Protein AF-A0A967ST29-F1 (afdb_monomer_lite)

Sequence (305 aa):
ELYWEVTGTDWEVPILSASARVILPPGASPLQWAGYYGSQGSNARASVAALGPGEAGGAEGVRVSAGSRLDPGDGLTVAIAWPAGHVAQPAGGVRSRPVTFGPGGSAPEAGRIGSVTPVALLPLLLPFLAFYVAYRAWDRRGRDPQKRAVTVHWEPPADLSPAEAGTLVDHDPGMHDIISTLVDLAVRGYIVIAEREKRGFLKLGKDYAFHLVKPRGEWAELRRHEALFLDGLFQGAVGSEVLANLAEEGSLLDDILESVGGESAAATAPPGALDSVLLSDLQNRFYKKLPPIKDAILDALVRKG

Structure (mmCIF, N/CA/C/O backbone):
data_AF-A0A967ST29-F1
#
_entry.id   AF-A0A967ST29-F1
#
loop_
_atom_site.group_PDB
_atom_site.id
_atom_site.type_symbol
_atom_site.label_atom_id
_atom_site.label_alt_id
_atom_site.label_comp_id
_atom_site.label_asym_id
_atom_site.label_entity_id
_atom_site.label_seq_id
_atom_site.pdbx_PDB_ins_code
_atom_site.Cartn_x
_atom_site.Cartn_y
_atom_site.Cartn_z
_atom_site.occupancy
_atom_site.B_iso_or_equiv
_atom_site.auth_seq_id
_atom_site.auth_comp_id
_atom_site.auth_asym_id
_atom_site.auth_atom_id
_atom_site.pdbx_PDB_model_num
ATOM 1 N N . GLU A 1 1 ? 40.812 9.973 -50.706 1.00 81.06 1 GLU A N 1
ATOM 2 C CA . GLU A 1 1 ? 41.519 9.750 -49.431 1.00 81.06 1 GLU A CA 1
ATOM 3 C C . GLU A 1 1 ? 40.956 8.505 -48.769 1.00 81.06 1 GLU A C 1
ATOM 5 O O . GLU A 1 1 ? 39.778 8.218 -48.952 1.00 81.06 1 GLU A O 1
ATOM 10 N N . LEU A 1 2 ? 41.794 7.752 -48.067 1.00 85.50 2 LEU A N 1
ATOM 11 C CA . LEU A 1 2 ? 41.385 6.690 -47.158 1.00 85.50 2 LEU A CA 1
ATOM 12 C C . LEU A 1 2 ? 41.504 7.223 -45.744 1.00 85.50 2 LEU A C 1
ATOM 14 O O . LEU A 1 2 ? 42.596 7.606 -45.333 1.00 85.50 2 LEU A O 1
ATOM 18 N N . TYR A 1 3 ? 40.393 7.200 -45.023 1.00 88.75 3 TYR A N 1
ATOM 19 C CA . TYR A 1 3 ? 40.350 7.427 -43.590 1.00 88.75 3 TYR A CA 1
ATOM 20 C C . TYR A 1 3 ? 39.893 6.130 -42.936 1.00 88.75 3 TYR A C 1
ATOM 22 O O . TYR A 1 3 ? 38.830 5.612 -43.283 1.00 88.75 3 TYR A O 1
ATOM 30 N N . TRP A 1 4 ? 40.711 5.574 -42.050 1.00 89.50 4 TRP A N 1
ATOM 31 C CA . TRP A 1 4 ? 40.428 4.286 -41.435 1.00 89.50 4 TRP A CA 1
ATOM 32 C C . TRP A 1 4 ? 40.838 4.257 -39.965 1.00 89.50 4 TRP A C 1
ATOM 34 O O . TRP A 1 4 ? 41.984 4.552 -39.616 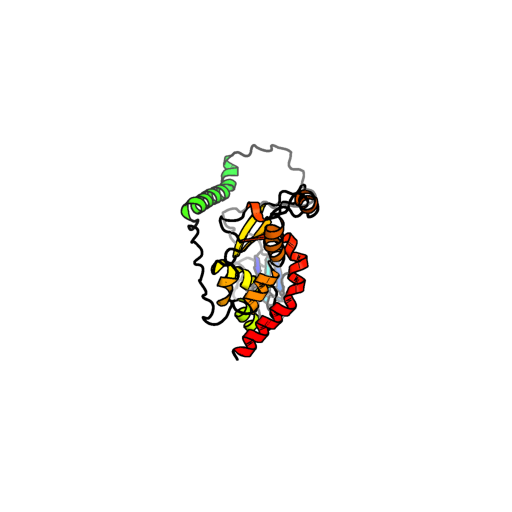1.00 89.50 4 TRP A O 1
ATOM 44 N N . GLU A 1 5 ? 39.894 3.859 -39.115 1.00 90.38 5 GLU A N 1
ATOM 45 C CA . GLU A 1 5 ? 40.145 3.482 -37.725 1.00 90.38 5 GLU A CA 1
ATOM 46 C C . GLU A 1 5 ? 40.681 2.047 -37.685 1.00 90.38 5 GLU A C 1
ATOM 48 O O . GLU A 1 5 ? 39.953 1.085 -37.921 1.00 90.38 5 GLU A O 1
A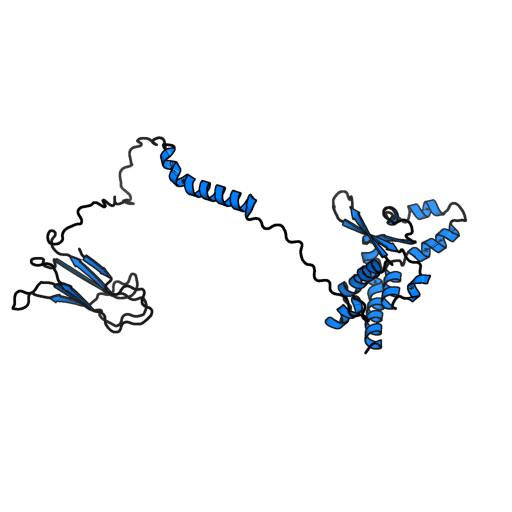TOM 53 N N . VAL A 1 6 ? 41.980 1.905 -37.426 1.00 88.94 6 VAL A N 1
ATOM 54 C CA . VAL A 1 6 ? 42.707 0.630 -37.503 1.00 88.94 6 VAL A CA 1
ATOM 55 C C . VAL A 1 6 ? 42.261 -0.326 -36.405 1.00 88.94 6 VAL A C 1
ATOM 57 O O . VAL A 1 6 ? 42.047 -1.507 -36.664 1.00 88.94 6 VAL A O 1
ATOM 60 N N . THR A 1 7 ? 42.180 0.172 -35.171 1.00 87.75 7 THR A N 1
ATOM 61 C CA . THR A 1 7 ? 41.837 -0.641 -33.997 1.00 87.75 7 THR A CA 1
ATOM 62 C C . THR A 1 7 ? 40.398 -0.426 -33.542 1.00 87.75 7 THR A C 1
ATOM 64 O O . THR A 1 7 ? 39.812 -1.353 -32.997 1.00 87.75 7 THR A O 1
ATOM 67 N N . GLY A 1 8 ? 39.815 0.757 -33.768 1.00 83.56 8 GLY A N 1
ATOM 68 C CA . GLY A 1 8 ? 38.572 1.184 -33.109 1.00 83.56 8 GLY A CA 1
ATOM 69 C C . GLY A 1 8 ? 38.783 1.517 -31.624 1.00 83.56 8 GLY A C 1
ATOM 70 O O . GLY A 1 8 ? 39.893 1.362 -31.109 1.00 83.56 8 GLY A O 1
ATOM 71 N N . THR A 1 9 ? 37.726 1.981 -30.952 1.00 85.88 9 THR A N 1
ATOM 72 C CA . THR A 1 9 ? 37.758 2.461 -29.552 1.00 85.88 9 THR A CA 1
ATOM 73 C C . THR A 1 9 ? 36.982 1.582 -28.565 1.00 85.88 9 THR A C 1
ATOM 75 O O . THR A 1 9 ? 36.991 1.861 -27.376 1.00 85.88 9 THR A O 1
ATOM 78 N N . ASP A 1 10 ? 36.326 0.507 -29.005 1.00 86.50 10 ASP A N 1
ATOM 79 C CA . ASP A 1 10 ? 35.403 -0.275 -28.154 1.00 86.50 10 ASP A CA 1
ATOM 80 C C . ASP A 1 10 ? 36.089 -1.385 -27.325 1.00 86.50 10 ASP A C 1
ATOM 82 O O . ASP A 1 10 ? 35.442 -2.320 -26.855 1.00 86.50 10 ASP A O 1
ATOM 86 N N . TRP A 1 11 ? 37.412 -1.322 -27.154 1.00 85.19 11 TRP A N 1
ATOM 87 C CA . TRP A 1 11 ? 38.181 -2.336 -26.425 1.00 85.19 11 TRP A CA 1
ATOM 88 C C . TRP A 1 11 ? 38.363 -1.948 -24.954 1.00 85.19 11 TRP A C 1
ATOM 90 O O . TRP A 1 11 ? 38.868 -0.872 -24.637 1.00 85.19 11 TRP A O 1
ATOM 100 N N . GLU A 1 12 ? 38.019 -2.866 -24.048 1.00 88.81 12 GLU A N 1
ATOM 101 C CA . GLU A 1 12 ? 38.092 -2.661 -22.590 1.00 88.81 12 GLU A CA 1
ATOM 102 C C . GLU A 1 12 ? 39.462 -3.019 -21.977 1.00 88.81 12 GLU A C 1
ATOM 104 O O . GLU A 1 12 ? 39.683 -2.846 -20.778 1.00 88.81 12 GLU A O 1
ATOM 109 N N . VAL A 1 13 ? 40.399 -3.521 -22.787 1.00 90.94 13 VAL A N 1
ATOM 110 C CA . VAL A 1 13 ? 41.740 -3.945 -22.353 1.00 90.94 13 VAL A CA 1
ATOM 111 C C . VAL A 1 13 ? 42.833 -3.128 -23.048 1.00 90.94 13 VAL A C 1
ATOM 113 O O . VAL A 1 13 ? 42.678 -2.788 -24.221 1.00 90.94 13 VAL A O 1
ATOM 116 N N . PRO A 1 14 ? 43.956 -2.826 -22.365 1.00 89.12 14 PRO A N 1
ATOM 117 C CA . PRO A 1 14 ? 45.030 -2.039 -22.958 1.00 89.12 14 PRO A CA 1
ATOM 118 C C . PRO A 1 14 ? 45.737 -2.802 -24.085 1.00 89.12 14 PRO A C 1
ATOM 120 O O . PRO A 1 14 ? 46.097 -3.974 -23.936 1.00 89.12 14 PRO A O 1
ATOM 123 N N . ILE A 1 15 ? 46.011 -2.112 -25.193 1.00 89.50 15 ILE A N 1
ATOM 124 C CA . ILE A 1 15 ? 46.765 -2.649 -26.329 1.00 89.50 15 ILE A CA 1
ATOM 125 C C . ILE A 1 15 ? 48.221 -2.196 -26.200 1.00 89.50 15 ILE A C 1
ATOM 127 O O . ILE A 1 15 ? 48.546 -1.014 -26.318 1.00 89.50 15 ILE A O 1
ATOM 131 N N . LEU A 1 16 ? 49.123 -3.154 -25.971 1.00 90.50 16 LEU A N 1
ATOM 132 C CA . LEU A 1 16 ? 50.547 -2.873 -25.747 1.00 90.50 16 LEU A CA 1
ATOM 133 C C . LEU A 1 16 ? 51.242 -2.282 -26.979 1.00 90.50 16 LEU A C 1
ATOM 135 O O . LEU A 1 16 ? 52.118 -1.431 -26.841 1.00 90.50 16 LEU A O 1
ATOM 139 N N . SER A 1 17 ? 50.872 -2.734 -28.177 1.00 89.25 17 SER A N 1
ATOM 140 C CA . SER A 1 17 ? 51.363 -2.179 -29.435 1.00 89.25 17 SER A CA 1
ATOM 141 C C . SER A 1 17 ? 50.345 -2.374 -30.556 1.00 89.25 17 SER A C 1
ATOM 143 O O . SER A 1 17 ? 49.725 -3.428 -30.682 1.00 89.25 17 SER A O 1
ATOM 145 N N . ALA A 1 18 ? 50.181 -1.341 -31.381 1.00 90.88 18 ALA A N 1
ATOM 146 C CA . ALA A 1 18 ? 49.306 -1.356 -32.545 1.00 90.88 18 ALA A CA 1
ATOM 147 C C . ALA A 1 18 ? 50.043 -0.765 -33.748 1.00 90.88 18 ALA A C 1
ATOM 149 O O . ALA A 1 18 ? 50.675 0.292 -33.652 1.00 90.88 18 ALA A O 1
ATOM 150 N N . SER A 1 19 ? 49.962 -1.449 -34.890 1.00 90.31 19 SER A N 1
ATOM 151 C CA . SER A 1 19 ? 50.504 -0.950 -36.152 1.00 90.31 19 SER A CA 1
ATOM 152 C C . SER A 1 19 ? 49.659 -1.398 -37.338 1.00 90.31 19 SER A C 1
ATOM 154 O O . SER A 1 19 ? 49.102 -2.494 -37.335 1.00 90.31 19 SER A O 1
ATOM 156 N N . ALA A 1 20 ? 49.598 -0.553 -38.362 1.00 89.50 20 ALA A N 1
ATOM 157 C CA . ALA A 1 20 ? 48.963 -0.830 -39.639 1.00 89.50 20 ALA A CA 1
ATOM 158 C C . ALA A 1 20 ? 49.956 -0.648 -40.780 1.00 89.50 20 ALA A C 1
ATOM 160 O O . ALA A 1 20 ? 50.813 0.241 -40.768 1.00 89.50 20 ALA A O 1
ATOM 161 N N . ARG A 1 21 ? 49.798 -1.476 -41.811 1.00 89.31 21 ARG A N 1
ATOM 162 C CA . ARG A 1 21 ? 50.470 -1.305 -43.094 1.00 89.31 21 ARG A CA 1
ATOM 163 C C . ARG A 1 21 ? 49.413 -1.108 -44.166 1.00 89.31 21 ARG A C 1
ATOM 165 O O . ARG A 1 21 ? 48.628 -2.015 -44.415 1.00 89.31 21 ARG A O 1
ATOM 172 N N . VAL A 1 22 ? 49.435 0.050 -44.810 1.00 86.69 22 VAL A N 1
ATOM 173 C CA . VAL A 1 22 ? 48.573 0.347 -45.953 1.00 86.69 22 VAL A CA 1
ATOM 174 C C . VAL A 1 22 ? 49.421 0.237 -47.209 1.00 86.69 22 VAL A C 1
ATOM 176 O O . VAL A 1 22 ? 50.412 0.952 -47.351 1.00 86.69 22 VAL A O 1
ATOM 179 N N . ILE A 1 23 ? 49.054 -0.694 -48.086 1.00 86.81 23 ILE A N 1
ATOM 180 C CA . ILE A 1 23 ? 49.704 -0.911 -49.380 1.00 86.81 23 ILE A CA 1
ATOM 181 C C . ILE A 1 23 ? 48.838 -0.228 -50.434 1.00 86.81 23 ILE A C 1
ATOM 183 O O . ILE A 1 23 ? 47.639 -0.501 -50.514 1.00 86.81 23 ILE A O 1
ATOM 187 N N . LEU A 1 24 ? 49.428 0.680 -51.205 1.00 83.88 24 LEU A N 1
ATOM 188 C CA . LEU A 1 24 ? 48.719 1.408 -52.247 1.00 83.88 24 LEU A CA 1
ATOM 189 C C . LEU A 1 24 ? 48.619 0.574 -53.534 1.00 83.88 24 LEU A C 1
ATOM 191 O O . LEU A 1 24 ? 49.452 -0.305 -53.778 1.00 83.88 24 LEU A O 1
ATOM 195 N N . PRO A 1 25 ? 47.604 0.841 -54.375 1.00 79.06 25 PRO A N 1
ATOM 196 C CA . PRO A 1 25 ? 47.505 0.225 -55.692 1.00 79.06 25 PRO A CA 1
ATOM 197 C C . PRO A 1 25 ? 48.743 0.520 -56.561 1.00 79.06 25 PRO A C 1
ATOM 199 O O . PRO A 1 25 ? 49.371 1.569 -56.396 1.00 79.06 25 PRO A O 1
ATOM 202 N N . PRO A 1 26 ? 49.081 -0.345 -57.535 1.00 77.62 26 PRO A N 1
ATOM 203 C CA . PRO A 1 26 ? 50.204 -0.111 -58.441 1.00 77.62 26 PRO A CA 1
ATOM 204 C C . PRO A 1 26 ? 50.111 1.255 -59.138 1.00 77.62 26 PRO A C 1
ATOM 206 O O . PRO A 1 26 ? 49.069 1.608 -59.690 1.00 77.62 26 PRO A O 1
ATOM 209 N N . GLY A 1 27 ? 51.200 2.028 -59.112 1.00 75.38 27 GLY A N 1
ATOM 210 C CA . GLY A 1 27 ? 51.270 3.358 -59.731 1.00 75.38 27 GLY A CA 1
ATOM 211 C C . GLY A 1 27 ? 50.608 4.493 -58.938 1.00 75.38 27 GLY A C 1
ATOM 212 O O . GLY A 1 27 ? 50.560 5.614 -59.446 1.00 75.38 27 GLY A O 1
ATOM 213 N N . ALA A 1 28 ? 50.091 4.234 -57.730 1.00 79.31 28 ALA A N 1
ATOM 214 C CA . ALA A 1 28 ? 49.646 5.268 -56.797 1.00 79.31 28 ALA A CA 1
ATOM 215 C C . ALA A 1 28 ? 50.764 5.593 -55.800 1.00 79.31 28 ALA A C 1
ATOM 217 O O . ALA A 1 28 ? 51.234 4.700 -55.099 1.00 79.31 28 ALA A O 1
ATOM 218 N N . SER A 1 29 ? 51.130 6.872 -55.702 1.00 79.88 29 SER A N 1
ATOM 219 C CA . SER A 1 29 ? 52.049 7.370 -54.680 1.00 79.88 29 SER A CA 1
ATOM 220 C C . SER A 1 29 ? 51.304 8.141 -53.585 1.00 79.88 29 SER A C 1
ATOM 222 O O . SER A 1 29 ? 50.295 8.804 -53.863 1.00 79.88 29 SER A O 1
ATOM 224 N N . PRO A 1 30 ? 51.744 8.053 -52.318 1.00 80.38 30 PRO A N 1
ATOM 225 C CA . PRO A 1 30 ? 51.103 8.777 -51.232 1.00 80.38 30 PRO A CA 1
ATOM 226 C C . PRO A 1 30 ? 51.417 10.278 -51.352 1.00 80.38 30 PRO A C 1
ATOM 228 O O . PRO A 1 30 ? 52.574 10.685 -51.330 1.00 80.38 30 PRO A O 1
ATOM 231 N N . LEU A 1 31 ? 50.380 11.112 -51.461 1.00 83.12 31 LEU A N 1
ATOM 232 C CA . LEU A 1 31 ? 50.498 12.576 -51.506 1.00 83.12 31 LEU A CA 1
ATOM 233 C C . LEU A 1 31 ? 50.593 13.173 -50.103 1.00 83.12 31 LEU A C 1
ATOM 235 O O . LEU A 1 31 ? 51.381 14.080 -49.851 1.00 83.12 31 LEU A O 1
ATOM 239 N N . GLN A 1 32 ? 49.748 12.681 -49.199 1.00 83.50 32 GLN A N 1
ATOM 240 C CA . GLN A 1 32 ? 49.672 13.124 -47.814 1.00 83.50 32 GLN A CA 1
ATOM 241 C C . GLN A 1 32 ? 49.316 11.937 -46.932 1.00 83.50 32 GLN A C 1
ATOM 243 O O . GLN A 1 32 ? 48.519 11.081 -47.319 1.00 83.50 32 GLN A O 1
ATOM 248 N N . TRP A 1 33 ? 49.892 11.898 -45.738 1.00 87.88 33 TRP A N 1
ATOM 249 C CA . TRP A 1 33 ? 49.557 10.905 -44.732 1.00 87.88 33 TRP A CA 1
ATOM 250 C C . TRP A 1 33 ? 49.583 11.520 -43.341 1.00 87.88 33 TRP A C 1
ATOM 252 O O . TRP A 1 33 ? 50.409 12.380 -43.031 1.00 87.88 33 TRP A O 1
ATOM 262 N N . ALA A 1 34 ? 48.690 11.041 -42.489 1.00 88.00 34 ALA A N 1
ATOM 263 C CA . ALA A 1 34 ? 48.658 11.354 -41.076 1.00 88.00 34 ALA A CA 1
ATOM 264 C C . ALA A 1 34 ? 48.241 10.110 -40.291 1.00 88.00 34 ALA A C 1
ATOM 266 O O . ALA A 1 34 ? 47.450 9.289 -40.758 1.00 88.00 34 ALA A O 1
ATOM 267 N N . GLY A 1 35 ? 48.795 9.975 -39.094 1.00 89.50 35 GLY A N 1
ATOM 268 C CA . GLY A 1 35 ? 48.417 8.945 -38.141 1.00 89.50 35 GLY A CA 1
ATOM 269 C C . GLY A 1 35 ? 48.114 9.600 -36.804 1.00 89.50 35 GLY A C 1
ATOM 270 O O . GLY A 1 35 ? 48.846 10.498 -36.379 1.00 89.50 35 GLY A O 1
ATOM 271 N N . TYR A 1 36 ? 47.060 9.142 -36.147 1.00 90.38 36 TYR A N 1
ATOM 272 C CA . TYR A 1 36 ? 46.616 9.644 -34.852 1.00 90.38 36 TYR A CA 1
ATOM 273 C C . TYR A 1 36 ? 46.377 8.486 -33.899 1.00 90.38 36 TYR A C 1
ATOM 275 O O . TYR A 1 36 ? 45.989 7.407 -34.344 1.00 90.38 36 TYR A O 1
ATOM 283 N N . TYR A 1 37 ? 46.617 8.700 -32.608 1.00 91.25 37 TYR A N 1
ATOM 284 C CA . TYR A 1 37 ? 46.296 7.712 -31.584 1.00 91.25 37 TYR A CA 1
ATOM 285 C C . TYR A 1 37 ? 45.751 8.346 -30.295 1.00 91.25 37 TYR A C 1
ATOM 287 O O . TYR A 1 37 ? 45.949 9.538 -30.044 1.00 91.25 37 TYR A O 1
ATOM 295 N N . GLY A 1 38 ? 45.076 7.543 -29.476 1.00 88.00 38 GLY A N 1
ATOM 296 C CA . GLY A 1 38 ? 44.504 7.946 -28.187 1.00 88.00 38 GLY A CA 1
ATOM 297 C C . GLY A 1 38 ? 42.975 7.964 -28.194 1.00 88.00 38 GLY A C 1
ATOM 298 O O . GLY A 1 38 ? 42.344 7.420 -29.101 1.00 88.00 38 GLY A O 1
ATOM 299 N N . SER A 1 39 ? 42.391 8.588 -27.174 1.00 86.81 39 SER A N 1
ATOM 300 C CA . SER A 1 39 ? 40.945 8.608 -26.951 1.00 86.81 39 SER A CA 1
ATOM 301 C C . SER A 1 39 ? 40.191 9.432 -27.998 1.00 86.81 39 SER A C 1
ATOM 303 O O . SER A 1 39 ? 40.774 10.210 -28.761 1.00 86.81 39 SER A O 1
ATOM 305 N N . GLN A 1 40 ? 38.867 9.277 -28.044 1.00 81.38 40 GLN A N 1
ATOM 306 C CA . GLN A 1 40 ? 38.016 10.005 -28.983 1.00 81.38 40 GLN A CA 1
ATOM 307 C C . GLN A 1 40 ? 38.237 11.529 -28.881 1.00 81.38 40 GLN A C 1
ATOM 309 O O . GLN A 1 40 ? 38.050 12.135 -27.829 1.00 81.38 40 GLN A O 1
ATOM 314 N N . GLY A 1 41 ? 38.635 12.156 -29.994 1.00 80.06 41 GLY A N 1
ATOM 315 C CA . GLY A 1 41 ? 38.955 13.590 -30.059 1.00 80.06 41 GLY A CA 1
ATOM 316 C C . GLY A 1 41 ? 40.414 13.954 -29.741 1.00 80.06 41 GLY A C 1
ATOM 317 O O . GLY A 1 41 ? 40.773 15.131 -29.814 1.00 80.06 41 GLY A O 1
ATOM 318 N N . SER A 1 42 ? 41.271 12.975 -29.429 1.00 81.75 42 SER A N 1
ATOM 319 C CA . SER A 1 42 ? 42.719 13.167 -29.292 1.00 81.75 42 SER A CA 1
ATOM 320 C C . SER A 1 42 ? 43.367 13.570 -30.622 1.00 81.75 42 SER A C 1
ATOM 322 O O . SER A 1 42 ? 43.047 13.041 -31.683 1.00 81.75 42 SER A O 1
ATOM 324 N N . ASN A 1 43 ? 44.347 14.475 -30.548 1.00 84.12 43 ASN A N 1
ATOM 325 C CA . ASN A 1 43 ? 45.184 14.889 -31.681 1.00 84.12 43 ASN A CA 1
ATOM 326 C C . ASN A 1 43 ? 46.634 14.378 -31.563 1.00 84.12 43 ASN A C 1
ATOM 328 O O . ASN A 1 43 ? 47.534 14.909 -32.225 1.00 84.12 43 ASN A O 1
ATOM 332 N N . ALA A 1 44 ? 46.896 13.387 -30.701 1.00 86.50 44 ALA A N 1
ATOM 333 C CA . ALA A 1 44 ? 48.240 12.842 -30.538 1.00 86.50 44 ALA A CA 1
ATOM 334 C C . ALA A 1 44 ? 48.700 12.154 -31.833 1.00 86.50 44 ALA A C 1
ATOM 336 O O . ALA A 1 44 ? 47.985 11.343 -32.421 1.00 86.50 44 ALA A O 1
ATOM 337 N N . ARG A 1 45 ? 49.899 12.509 -32.308 1.00 89.06 45 ARG A N 1
ATOM 338 C CA . ARG A 1 45 ? 50.418 12.056 -33.606 1.00 89.06 45 ARG A CA 1
ATOM 339 C C . ARG A 1 45 ? 51.072 10.687 -33.492 1.00 89.06 45 ARG A C 1
ATOM 341 O O . ARG A 1 45 ? 52.035 10.527 -32.746 1.00 89.06 45 ARG A O 1
ATOM 348 N N . ALA A 1 46 ? 50.593 9.727 -34.274 1.00 88.38 46 ALA A N 1
ATOM 349 C CA . ALA A 1 46 ? 51.221 8.420 -34.414 1.00 88.38 46 ALA A CA 1
ATOM 350 C C . ALA A 1 46 ? 52.490 8.512 -35.276 1.00 88.38 46 ALA A C 1
ATOM 352 O O . ALA A 1 46 ? 52.656 9.428 -36.086 1.00 88.38 46 ALA A O 1
ATOM 353 N N . SER A 1 47 ? 53.390 7.543 -35.114 1.00 86.56 47 SER A N 1
ATOM 354 C CA . SER A 1 47 ? 54.575 7.441 -35.965 1.00 86.56 47 SER A CA 1
ATOM 355 C C . SER A 1 47 ? 54.173 6.928 -37.346 1.00 86.56 47 SER A C 1
ATOM 357 O O . SER A 1 47 ? 53.471 5.922 -37.459 1.00 86.56 47 SER A O 1
ATOM 359 N N . VAL A 1 48 ? 54.596 7.631 -38.398 1.00 84.88 48 VAL A N 1
ATOM 360 C CA . VAL A 1 48 ? 54.269 7.274 -39.779 1.00 84.88 48 VAL A CA 1
ATOM 361 C C . VAL A 1 48 ? 55.537 7.234 -40.620 1.00 84.88 48 VAL A C 1
ATOM 363 O O . VAL A 1 48 ? 56.271 8.218 -40.680 1.00 84.88 48 VAL A O 1
ATOM 366 N N . ALA A 1 49 ? 55.784 6.104 -41.277 1.00 83.75 49 ALA A N 1
ATOM 367 C CA . ALA A 1 49 ? 56.928 5.894 -42.153 1.00 83.75 49 ALA A CA 1
ATOM 368 C C . ALA A 1 49 ? 56.461 5.501 -43.558 1.00 83.75 49 ALA A C 1
ATOM 370 O O . ALA A 1 49 ? 55.656 4.578 -43.719 1.00 83.75 49 ALA A O 1
ATOM 371 N N . ALA A 1 50 ? 56.987 6.186 -44.574 1.00 78.44 50 ALA A N 1
ATOM 372 C CA . ALA A 1 50 ? 56.785 5.801 -45.963 1.00 78.44 50 ALA A CA 1
ATOM 373 C C . ALA A 1 50 ? 57.501 4.472 -46.244 1.00 78.44 50 ALA A C 1
ATOM 375 O O . ALA A 1 50 ? 58.642 4.259 -45.829 1.00 78.44 50 ALA A O 1
ATOM 376 N N . LEU A 1 51 ? 56.820 3.575 -46.946 1.00 77.44 51 LEU A N 1
ATOM 377 C CA . LEU A 1 51 ? 57.390 2.347 -47.476 1.00 77.44 51 LEU A CA 1
ATOM 378 C C . LEU A 1 51 ? 57.697 2.601 -48.949 1.00 77.44 51 LEU A C 1
ATOM 380 O O . LEU A 1 51 ? 56.782 2.691 -49.767 1.00 77.44 51 LEU A O 1
ATOM 384 N N . GLY A 1 52 ? 58.983 2.767 -49.258 1.00 65.44 52 GLY A N 1
ATOM 385 C CA . GLY A 1 52 ? 59.444 2.877 -50.637 1.00 65.44 52 GLY A CA 1
ATOM 386 C C . GLY A 1 52 ? 59.301 1.548 -51.387 1.00 65.44 52 GLY A C 1
ATOM 387 O O . GLY A 1 52 ? 59.208 0.491 -50.749 1.00 65.44 52 GLY A O 1
ATOM 388 N N . PRO A 1 53 ? 59.313 1.579 -52.730 1.00 63.72 53 PRO A N 1
ATOM 389 C CA . PRO A 1 53 ? 59.380 0.362 -53.520 1.00 63.72 53 PRO A CA 1
ATOM 390 C C . PRO A 1 53 ? 60.685 -0.351 -53.156 1.00 63.72 53 PRO A C 1
ATOM 392 O O . PRO A 1 53 ? 61.773 0.193 -53.340 1.00 63.72 53 PRO A O 1
ATOM 395 N N . GLY A 1 54 ? 60.595 -1.548 -52.571 1.00 55.53 54 GLY A N 1
ATOM 396 C CA . GLY A 1 54 ? 61.788 -2.365 -52.333 1.00 55.53 54 GLY A CA 1
ATOM 397 C C . GLY A 1 54 ? 62.529 -2.627 -53.650 1.00 55.53 54 GLY A C 1
ATOM 398 O O . GLY A 1 54 ? 61.932 -2.500 -54.719 1.00 55.53 54 GLY A O 1
ATOM 399 N N . GLU A 1 55 ? 63.794 -3.054 -53.582 1.00 48.03 55 GLU A N 1
ATOM 400 C CA . GLU A 1 55 ? 64.685 -3.308 -54.739 1.00 48.03 55 GLU A CA 1
ATOM 401 C C . GLU A 1 55 ? 64.114 -4.266 -55.818 1.00 48.03 55 GLU A C 1
ATOM 403 O O . GLU A 1 55 ? 64.702 -4.425 -56.882 1.00 48.03 55 GLU A O 1
ATOM 408 N N . ALA A 1 56 ? 62.938 -4.859 -55.588 1.00 43.66 56 ALA A N 1
ATOM 409 C CA . ALA A 1 56 ? 62.184 -5.707 -56.508 1.00 43.66 56 ALA A CA 1
ATOM 410 C C . ALA A 1 56 ? 60.832 -5.102 -56.969 1.00 43.66 56 ALA A C 1
ATOM 412 O O . ALA A 1 56 ? 59.868 -5.839 -57.167 1.00 43.66 56 ALA A O 1
ATOM 413 N N . GLY A 1 57 ? 60.715 -3.774 -57.109 1.00 53.53 57 GLY A N 1
ATOM 414 C CA . GLY A 1 57 ? 59.522 -3.129 -57.691 1.00 53.53 57 GLY A CA 1
ATOM 415 C C . GLY A 1 57 ? 58.243 -3.273 -56.852 1.00 53.53 57 GLY A C 1
ATOM 416 O O . GLY A 1 57 ? 57.148 -3.401 -57.398 1.00 53.53 57 GLY A O 1
ATOM 417 N N . GLY A 1 58 ? 58.383 -3.302 -55.523 1.00 56.50 58 GLY A N 1
ATOM 418 C CA . GLY A 1 58 ? 57.260 -3.470 -54.595 1.00 56.50 58 GLY A CA 1
ATOM 419 C C . GLY A 1 58 ? 56.299 -2.275 -54.564 1.00 56.50 58 GLY A C 1
ATOM 420 O O . GLY A 1 58 ? 56.692 -1.145 -54.830 1.00 56.50 58 GLY A O 1
ATOM 421 N N . ALA A 1 59 ? 55.037 -2.532 -54.211 1.00 60.69 59 ALA A N 1
ATOM 422 C CA . ALA A 1 59 ? 54.003 -1.507 -54.076 1.00 60.69 59 ALA A CA 1
ATOM 423 C C . ALA A 1 59 ? 54.346 -0.474 -52.985 1.00 60.69 59 ALA A C 1
ATOM 425 O O . ALA A 1 59 ? 54.740 -0.845 -51.875 1.00 60.69 59 ALA A O 1
ATOM 426 N N . GLU A 1 60 ? 54.169 0.811 -53.303 1.00 77.25 60 GLU A N 1
ATOM 427 C CA . GLU A 1 60 ? 54.335 1.912 -52.353 1.00 77.25 60 GLU A CA 1
ATOM 428 C C . GLU A 1 60 ? 53.283 1.845 -51.247 1.00 77.25 60 GLU A C 1
ATOM 430 O O . GLU A 1 60 ? 52.177 1.325 -51.419 1.00 77.25 60 GLU A O 1
ATOM 435 N N . GLY A 1 61 ? 53.618 2.366 -50.074 1.00 82.25 61 GLY A N 1
ATOM 436 C CA . GLY A 1 61 ? 52.694 2.329 -48.957 1.00 82.25 61 GLY A CA 1
ATOM 437 C C . GLY A 1 61 ? 53.158 3.135 -47.767 1.00 82.25 61 GLY A C 1
ATOM 438 O O . GLY A 1 61 ? 54.158 3.848 -47.801 1.00 82.25 61 GLY A O 1
ATOM 439 N N . VAL A 1 62 ? 52.415 2.995 -46.681 1.00 85.25 62 VAL A N 1
ATOM 440 C CA . VAL A 1 62 ? 52.688 3.689 -45.429 1.00 85.25 62 VAL A CA 1
ATOM 441 C C . VAL A 1 62 ? 52.548 2.698 -44.281 1.00 85.25 62 VAL A C 1
ATOM 443 O O . VAL A 1 62 ? 51.597 1.912 -44.225 1.00 85.25 62 VAL A O 1
ATOM 446 N N . ARG A 1 63 ? 53.505 2.726 -43.354 1.00 88.38 63 ARG A N 1
ATOM 447 C CA . ARG A 1 63 ? 53.391 2.057 -42.058 1.00 88.38 63 ARG A CA 1
ATOM 448 C C . ARG A 1 63 ? 53.063 3.091 -40.993 1.00 88.38 63 ARG A C 1
ATOM 450 O O . ARG A 1 63 ? 53.788 4.071 -40.852 1.00 88.38 63 ARG A O 1
ATOM 457 N N . VAL A 1 64 ? 52.005 2.836 -40.235 1.00 90.12 64 VAL A N 1
ATOM 458 C CA . VAL A 1 64 ? 51.599 3.645 -39.085 1.00 90.12 64 VAL A CA 1
ATOM 459 C C . VAL A 1 64 ? 51.717 2.794 -37.832 1.00 90.12 64 VAL A C 1
ATOM 461 O O . VAL A 1 64 ? 51.228 1.667 -37.821 1.00 90.12 64 VAL A O 1
ATOM 464 N N . SER A 1 65 ? 52.334 3.330 -36.785 1.00 89.62 65 SER A N 1
ATOM 465 C CA . SER A 1 65 ? 52.426 2.672 -35.480 1.00 89.62 65 SER A CA 1
ATOM 466 C C . SER A 1 65 ? 52.105 3.654 -34.360 1.00 89.62 65 SER A C 1
ATOM 468 O O . SER A 1 65 ? 52.557 4.806 -34.389 1.00 89.62 65 SER A O 1
ATOM 470 N N . ALA A 1 66 ? 51.358 3.188 -33.358 1.00 88.62 66 ALA A N 1
ATOM 471 C CA . ALA A 1 66 ? 51.105 3.957 -32.144 1.00 88.62 66 ALA A CA 1
ATOM 472 C C . ALA A 1 66 ? 52.434 4.285 -31.436 1.00 88.62 66 ALA A C 1
ATOM 474 O O . ALA A 1 66 ? 53.347 3.459 -31.407 1.00 88.62 66 ALA A O 1
ATOM 475 N N . GLY A 1 67 ? 52.555 5.507 -30.907 1.00 82.00 67 GLY A N 1
ATOM 476 C CA . GLY A 1 67 ? 53.779 5.966 -30.234 1.00 82.00 67 GLY A CA 1
ATOM 477 C C . GLY A 1 67 ? 53.948 5.413 -28.814 1.00 82.00 67 GLY A C 1
ATOM 478 O O . GLY A 1 67 ? 55.050 5.430 -28.273 1.00 82.00 67 GLY A O 1
ATOM 479 N N . SER A 1 68 ? 52.867 4.906 -28.225 1.00 84.81 68 SER A N 1
ATOM 480 C CA . SER A 1 68 ? 52.811 4.308 -26.892 1.00 84.81 68 SER A CA 1
ATOM 481 C C . SER A 1 68 ? 51.755 3.202 -26.854 1.00 84.81 68 SER A C 1
ATOM 483 O O . SER A 1 68 ? 51.066 2.960 -27.849 1.00 84.81 68 SER A O 1
ATOM 485 N N . ARG A 1 69 ? 51.606 2.552 -25.692 1.00 89.56 69 ARG A N 1
ATOM 486 C CA . ARG A 1 69 ? 50.439 1.703 -25.416 1.00 89.56 69 ARG A CA 1
ATOM 487 C C . ARG A 1 69 ? 49.144 2.505 -25.614 1.00 89.56 69 ARG A C 1
ATOM 489 O O . ARG A 1 69 ? 49.145 3.711 -25.356 1.00 89.56 69 ARG A O 1
ATOM 496 N N . LEU A 1 70 ? 48.085 1.831 -26.048 1.00 89.88 70 LEU A N 1
ATOM 497 C CA . LEU A 1 70 ? 46.722 2.364 -26.100 1.00 89.88 70 LEU A CA 1
ATOM 498 C C . LEU A 1 70 ? 45.996 1.885 -24.840 1.00 89.88 70 LEU A C 1
ATOM 500 O O . LEU A 1 70 ? 45.963 0.678 -24.580 1.00 89.88 70 LEU A O 1
ATOM 504 N N . ASP A 1 71 ? 45.481 2.810 -24.037 1.00 90.56 71 ASP A N 1
ATOM 505 C CA . ASP A 1 71 ? 44.689 2.466 -22.855 1.00 90.56 71 ASP A CA 1
ATOM 506 C C . ASP A 1 71 ? 43.252 2.060 -23.282 1.00 90.56 71 ASP A C 1
ATOM 508 O O . ASP A 1 71 ? 42.879 2.252 -24.443 1.00 90.56 71 ASP A O 1
ATOM 512 N N . PRO A 1 72 ? 42.434 1.438 -22.407 1.00 89.81 72 PRO A N 1
ATOM 513 C CA . PRO A 1 72 ? 41.056 1.078 -22.751 1.00 89.81 72 PRO A CA 1
ATOM 514 C C . PRO A 1 72 ? 40.273 2.283 -23.290 1.00 89.81 72 PRO A C 1
ATOM 516 O O . PRO A 1 72 ? 40.237 3.332 -22.646 1.00 89.81 72 PRO A O 1
ATOM 519 N N . GLY A 1 73 ? 39.653 2.137 -24.461 1.00 87.56 73 GLY A N 1
ATOM 520 C CA . GLY A 1 73 ? 38.970 3.240 -25.147 1.00 87.56 73 GLY A CA 1
ATOM 521 C C . GLY A 1 73 ? 39.809 4.024 -26.168 1.00 87.56 73 GLY A C 1
ATOM 522 O O . GLY A 1 73 ? 39.246 4.799 -26.942 1.00 87.56 73 GLY A O 1
ATOM 523 N N . ASP A 1 74 ? 41.132 3.843 -26.206 1.00 91.62 74 ASP A N 1
ATOM 524 C CA . ASP A 1 74 ? 42.007 4.517 -27.170 1.00 91.62 74 ASP A CA 1
ATOM 525 C C . ASP A 1 74 ? 42.043 3.788 -28.521 1.00 91.62 74 ASP A C 1
ATOM 527 O O . ASP A 1 74 ? 42.085 2.558 -28.595 1.00 91.62 74 ASP A O 1
ATOM 531 N N . GLY A 1 75 ? 42.108 4.556 -29.610 1.00 90.88 75 GLY A N 1
ATOM 532 C CA . GLY A 1 75 ? 42.196 4.037 -30.973 1.00 90.88 75 GLY A CA 1
ATOM 533 C C . GLY A 1 75 ? 43.477 4.448 -31.697 1.00 90.88 75 GLY A C 1
ATOM 534 O O . GLY A 1 75 ? 44.154 5.397 -31.306 1.00 90.88 75 GLY A O 1
ATOM 535 N N . LEU A 1 76 ? 43.802 3.746 -32.785 1.00 91.75 76 LEU A N 1
ATOM 536 C CA . LEU A 1 76 ? 44.771 4.166 -33.801 1.00 91.75 76 LEU A CA 1
ATOM 537 C C . LEU A 1 76 ? 44.036 4.440 -35.118 1.00 91.75 76 LEU A C 1
ATOM 539 O O . LEU A 1 76 ? 43.337 3.566 -35.631 1.00 91.75 76 LEU A O 1
ATOM 543 N N . THR A 1 77 ? 44.267 5.609 -35.706 1.00 91.25 77 THR A N 1
ATOM 544 C CA . THR A 1 77 ? 43.617 6.051 -36.946 1.00 91.25 77 THR A CA 1
ATOM 545 C C . THR A 1 77 ? 44.653 6.471 -37.974 1.00 91.25 77 THR A C 1
ATOM 547 O O . THR A 1 77 ? 45.643 7.133 -37.654 1.00 91.25 77 THR A O 1
ATOM 550 N N . VAL A 1 78 ? 44.422 6.098 -39.231 1.00 91.12 78 VAL A N 1
ATOM 551 C CA . VAL A 1 78 ? 45.273 6.446 -40.369 1.00 91.12 78 VAL A CA 1
ATOM 552 C C . VAL A 1 78 ? 44.467 7.174 -41.439 1.00 91.12 78 VAL A C 1
ATOM 554 O O . VAL A 1 78 ? 43.380 6.745 -41.823 1.00 91.12 78 VAL A O 1
ATOM 557 N N . ALA A 1 79 ? 45.030 8.269 -41.941 1.00 89.12 79 ALA A N 1
ATOM 558 C CA . ALA A 1 79 ? 44.519 9.014 -43.080 1.00 89.12 79 ALA A CA 1
ATOM 559 C C . ALA A 1 79 ? 45.602 9.075 -44.163 1.00 89.12 79 ALA A C 1
ATOM 561 O O . ALA A 1 79 ? 46.702 9.562 -43.902 1.00 89.12 79 ALA A O 1
ATOM 562 N N . ILE A 1 80 ? 45.321 8.569 -45.365 1.00 88.50 80 ILE A N 1
ATOM 563 C CA . ILE A 1 80 ? 46.255 8.590 -46.503 1.00 88.50 80 ILE A CA 1
ATOM 564 C C . ILE A 1 80 ? 45.529 9.097 -47.748 1.00 88.50 80 ILE A C 1
ATOM 566 O O . ILE A 1 80 ? 44.460 8.607 -48.115 1.00 88.50 80 ILE A O 1
ATOM 570 N N . ALA A 1 81 ? 46.133 10.059 -48.436 1.00 86.00 81 ALA A N 1
ATOM 571 C CA . ALA A 1 81 ? 45.675 10.578 -49.715 1.00 86.00 81 ALA A CA 1
ATOM 572 C C . ALA A 1 81 ? 46.636 10.165 -50.838 1.00 86.00 81 ALA A C 1
ATOM 574 O O . ALA A 1 81 ? 47.852 10.218 -50.675 1.00 86.00 81 ALA A O 1
ATOM 575 N N . TRP A 1 82 ? 46.082 9.789 -51.988 1.00 87.12 82 TRP A N 1
ATOM 576 C CA . TRP A 1 82 ? 46.799 9.461 -53.224 1.00 87.12 82 TRP A CA 1
ATOM 577 C C . TRP A 1 82 ? 46.015 10.015 -54.430 1.00 87.12 82 TRP A C 1
ATOM 579 O O . TRP A 1 82 ? 44.846 10.394 -54.260 1.00 87.12 82 TRP A O 1
ATOM 589 N N . PRO A 1 83 ? 46.618 10.097 -55.632 1.00 81.94 83 PRO A N 1
ATOM 590 C CA . PRO A 1 83 ? 45.945 10.603 -56.825 1.00 81.94 83 PRO A CA 1
ATOM 591 C C . PRO A 1 83 ? 44.659 9.834 -57.162 1.00 81.94 83 PRO A C 1
ATOM 593 O O . PRO A 1 83 ? 44.565 8.622 -56.978 1.00 81.94 83 PRO A O 1
ATOM 596 N N . ALA A 1 84 ? 43.649 10.538 -57.673 1.00 74.25 84 ALA A N 1
ATOM 597 C CA . ALA A 1 84 ? 42.416 9.900 -58.129 1.00 74.25 84 ALA A CA 1
ATOM 598 C C . ALA A 1 84 ? 42.658 9.061 -59.400 1.00 74.25 84 ALA A C 1
ATOM 600 O O . ALA A 1 84 ? 43.503 9.405 -60.221 1.00 74.25 84 ALA A O 1
ATOM 601 N N . GLY A 1 85 ? 41.872 7.994 -59.583 1.00 75.06 85 GLY A N 1
ATOM 602 C CA . GLY A 1 85 ? 41.929 7.126 -60.772 1.00 75.06 85 GLY A CA 1
ATOM 603 C C . GLY A 1 85 ? 42.407 5.696 -60.509 1.00 75.06 85 GLY A C 1
ATOM 604 O O . GLY A 1 85 ? 42.226 4.836 -61.364 1.00 75.06 85 GLY A O 1
ATOM 605 N N . HIS A 1 86 ? 42.940 5.414 -59.316 1.00 73.81 86 HIS A N 1
ATOM 606 C CA . HIS A 1 86 ? 43.526 4.106 -58.975 1.00 73.81 86 HIS A CA 1
ATOM 607 C C . HIS A 1 86 ? 42.590 3.173 -58.195 1.00 73.81 86 HIS A C 1
ATOM 609 O O . HIS A 1 86 ? 42.907 2.004 -58.000 1.00 73.81 86 HIS A O 1
ATOM 615 N N . VAL A 1 87 ? 41.432 3.672 -57.752 1.00 75.56 87 VAL A N 1
ATOM 616 C CA . VAL A 1 87 ? 40.372 2.883 -57.104 1.00 75.56 87 VAL A CA 1
ATOM 617 C C . VAL A 1 87 ? 39.050 3.199 -57.793 1.00 75.56 87 VAL A C 1
ATOM 619 O O . VAL A 1 87 ? 38.679 4.368 -57.916 1.00 75.56 87 VAL A O 1
ATOM 622 N N . ALA A 1 88 ? 38.346 2.163 -58.255 1.00 71.38 88 ALA A N 1
ATOM 623 C CA . ALA A 1 88 ? 37.044 2.314 -58.889 1.00 71.38 88 ALA A CA 1
ATOM 624 C C . ALA A 1 88 ? 36.025 2.848 -57.871 1.00 71.38 88 ALA A C 1
ATOM 626 O O . ALA A 1 88 ? 35.782 2.224 -56.838 1.00 71.38 88 ALA A O 1
ATOM 627 N N . GLN A 1 89 ? 35.425 4.003 -58.157 1.00 66.75 89 GLN A N 1
ATOM 628 C CA . GLN A 1 89 ? 34.286 4.480 -57.377 1.00 66.75 89 GLN A CA 1
ATOM 629 C C . GLN A 1 89 ? 33.077 3.579 -57.664 1.00 66.75 89 GLN A C 1
ATOM 631 O O . GLN A 1 89 ? 32.872 3.209 -58.825 1.00 66.75 89 GLN A O 1
ATOM 636 N N . PRO A 1 90 ? 32.270 3.217 -56.650 1.00 60.19 90 PRO A N 1
ATOM 637 C CA . PRO A 1 90 ? 31.059 2.444 -56.878 1.00 60.19 90 PRO A CA 1
ATOM 638 C C . PRO A 1 90 ? 30.166 3.176 -57.887 1.00 60.19 90 PRO A C 1
ATOM 640 O O . PRO A 1 90 ? 29.785 4.332 -57.693 1.00 60.19 90 PRO A O 1
ATOM 643 N N . ALA A 1 91 ? 29.855 2.498 -58.993 1.00 57.59 91 ALA A N 1
ATOM 644 C CA . ALA A 1 91 ? 28.960 2.992 -60.030 1.00 57.59 91 ALA A CA 1
ATOM 645 C C . ALA A 1 91 ? 27.512 2.938 -59.514 1.00 57.59 91 ALA A C 1
ATOM 647 O O . ALA A 1 91 ? 26.767 2.004 -59.786 1.00 57.59 91 ALA A O 1
ATOM 648 N N . GLY A 1 92 ? 27.131 3.916 -58.697 1.00 56.91 92 GLY A N 1
ATOM 649 C CA . GLY A 1 92 ? 25.802 3.982 -58.096 1.00 56.91 92 GLY A CA 1
ATOM 650 C C . GLY A 1 92 ? 25.764 5.053 -57.020 1.00 56.91 92 GLY A C 1
ATOM 651 O O . GLY A 1 92 ? 26.304 4.876 -55.936 1.00 56.91 92 GLY A O 1
ATOM 652 N N . GLY A 1 93 ? 25.189 6.204 -57.358 1.00 57.50 93 GLY A N 1
ATOM 653 C CA . GLY A 1 93 ? 25.320 7.429 -56.587 1.00 57.50 93 GLY A CA 1
ATOM 654 C C . GLY A 1 93 ? 24.743 7.371 -55.175 1.00 57.50 93 GLY A C 1
ATOM 655 O O . GLY A 1 93 ? 23.587 7.023 -54.966 1.00 57.50 93 GLY A O 1
ATOM 656 N N . VAL A 1 94 ? 25.511 7.918 -54.240 1.00 47.66 94 VAL A N 1
ATOM 657 C CA . VAL A 1 94 ? 24.956 8.710 -53.147 1.00 47.66 94 VAL A CA 1
ATOM 658 C C . VAL A 1 94 ? 25.521 10.111 -53.323 1.00 47.66 94 VAL A C 1
ATOM 660 O O . VAL A 1 94 ? 26.580 10.457 -52.810 1.00 47.66 94 VAL A O 1
ATOM 663 N N . ARG A 1 95 ? 24.816 10.939 -54.104 1.00 49.00 95 ARG A N 1
ATOM 664 C CA . ARG A 1 95 ? 24.937 12.393 -53.968 1.00 49.00 95 ARG A CA 1
ATOM 665 C C . ARG A 1 95 ? 24.319 12.746 -52.620 1.00 49.00 95 ARG A C 1
ATOM 667 O O . ARG A 1 95 ? 23.151 13.120 -52.553 1.00 49.00 95 ARG A O 1
ATOM 674 N N . SER A 1 96 ? 25.077 12.590 -51.542 1.00 50.81 96 SER A N 1
ATOM 675 C CA . SER A 1 96 ? 24.757 13.239 -50.280 1.00 50.81 96 SER A CA 1
ATOM 676 C C . SER A 1 96 ? 24.787 14.737 -50.558 1.00 50.81 96 SER A C 1
ATOM 678 O O . SER A 1 96 ? 25.857 15.334 -50.655 1.00 50.81 96 SER A O 1
ATOM 680 N N . ARG A 1 97 ? 23.612 15.335 -50.791 1.00 45.69 97 ARG A N 1
ATOM 681 C CA . ARG A 1 97 ? 23.443 16.790 -50.765 1.00 45.69 97 ARG A CA 1
ATOM 682 C C . ARG A 1 97 ? 24.044 17.253 -49.436 1.00 45.69 97 ARG A C 1
ATOM 684 O O . ARG A 1 97 ? 23.508 16.855 -48.400 1.00 45.69 97 ARG A O 1
ATOM 691 N N . PRO A 1 98 ? 25.125 18.048 -49.427 1.00 41.94 98 PRO A N 1
ATOM 692 C CA . PRO A 1 98 ? 25.546 18.664 -48.191 1.00 41.94 98 PRO A CA 1
ATOM 693 C C . PRO A 1 98 ? 24.416 19.611 -47.796 1.00 41.94 98 PRO A C 1
ATOM 695 O O . PRO A 1 98 ? 24.074 20.536 -48.534 1.00 41.94 98 PRO A O 1
ATOM 698 N N . VAL A 1 99 ? 23.770 19.336 -46.667 1.00 46.19 99 VAL A N 1
ATOM 699 C CA . VAL A 1 99 ? 22.947 20.341 -46.003 1.00 46.19 99 VAL A CA 1
ATOM 700 C C . VAL A 1 99 ? 23.940 21.327 -45.398 1.00 46.19 99 VAL A C 1
ATOM 702 O O . VAL A 1 99 ? 24.422 21.144 -44.285 1.00 46.19 99 VAL A O 1
ATOM 705 N N . THR A 1 100 ? 24.337 22.323 -46.188 1.00 39.94 100 THR A N 1
ATOM 706 C CA . THR A 1 100 ? 25.234 23.391 -45.750 1.00 39.94 100 THR A CA 1
ATOM 707 C C . THR A 1 100 ? 24.480 24.280 -44.763 1.00 39.94 100 THR A C 1
ATOM 709 O O . THR A 1 100 ? 23.770 25.198 -45.164 1.00 39.94 100 THR A O 1
ATOM 712 N N . PHE A 1 101 ? 24.631 24.025 -43.464 1.00 43.62 101 PHE A N 1
ATOM 713 C CA . PHE A 1 101 ? 24.344 25.017 -42.426 1.00 43.62 101 PHE A CA 1
ATOM 714 C C . PHE A 1 101 ? 25.535 25.980 -42.347 1.00 43.62 101 PHE A C 1
ATOM 716 O O . PHE A 1 101 ? 26.416 25.843 -41.506 1.00 43.62 101 PHE A O 1
ATOM 723 N N . GLY A 1 102 ? 25.599 26.921 -43.288 1.00 38.50 102 GLY A N 1
ATOM 724 C CA . GLY A 1 102 ? 26.552 28.030 -43.287 1.00 38.50 102 GLY A CA 1
ATOM 725 C C . GLY A 1 102 ? 25.796 29.362 -43.348 1.00 38.50 102 GLY A C 1
ATOM 726 O O . GLY A 1 102 ? 24.814 29.455 -44.091 1.00 38.50 102 GLY A O 1
ATOM 727 N N . PRO A 1 103 ? 26.210 30.394 -42.590 1.00 44.62 103 PRO A N 1
ATOM 728 C CA . PRO A 1 103 ? 25.531 31.682 -42.560 1.00 44.62 103 PRO A CA 1
ATOM 729 C C . PRO A 1 103 ? 25.899 32.452 -43.833 1.00 44.62 103 PRO A C 1
ATOM 731 O O . PRO A 1 103 ? 26.902 33.154 -43.881 1.00 44.62 103 PRO A O 1
ATOM 734 N N . GLY A 1 104 ? 25.137 32.256 -44.906 1.00 48.91 104 GLY A N 1
ATOM 735 C CA . GLY A 1 104 ? 25.406 32.937 -46.179 1.00 48.91 104 GLY A CA 1
ATOM 736 C C . GLY A 1 104 ? 24.885 32.257 -47.443 1.00 48.91 104 GLY A C 1
ATOM 737 O O . GLY A 1 104 ? 25.236 32.690 -48.536 1.00 48.91 104 GLY A O 1
ATOM 738 N N . GLY A 1 105 ? 24.064 31.209 -47.337 1.00 39.03 105 GLY A N 1
ATOM 739 C CA . GLY A 1 105 ? 23.351 30.657 -48.489 1.00 39.03 105 GLY A CA 1
ATOM 740 C C . GLY A 1 105 ? 22.139 31.519 -48.833 1.00 39.03 105 GLY A C 1
ATOM 741 O O . GLY A 1 105 ? 21.269 31.720 -47.988 1.00 39.03 105 GLY A O 1
ATOM 742 N N . SER A 1 106 ? 22.097 32.030 -50.063 1.00 44.09 106 SER A N 1
ATOM 743 C CA . SER A 1 106 ? 20.950 32.718 -50.651 1.00 44.09 106 SER A CA 1
ATOM 744 C C . SER A 1 106 ? 19.645 31.981 -50.352 1.00 44.09 106 SER A C 1
ATOM 746 O O . SER A 1 106 ? 19.559 30.758 -50.485 1.00 44.09 106 SER A O 1
ATOM 748 N N . ALA A 1 107 ? 18.649 32.757 -49.919 1.00 45.19 107 ALA A N 1
ATOM 749 C CA . ALA A 1 107 ? 17.314 32.291 -49.586 1.00 45.19 107 ALA A CA 1
ATOM 750 C C . ALA A 1 107 ? 16.802 31.300 -50.645 1.00 45.19 107 ALA A C 1
ATOM 752 O O . ALA A 1 107 ? 16.900 31.601 -51.839 1.00 45.19 107 ALA A O 1
ATOM 753 N N . PRO A 1 108 ? 16.243 30.139 -50.252 1.00 47.03 108 PRO A N 1
ATOM 754 C CA . PRO A 1 108 ? 15.445 29.379 -51.191 1.00 47.03 108 PRO A CA 1
ATOM 755 C C . PRO A 1 108 ? 14.294 30.295 -51.600 1.00 47.03 108 PRO A C 1
ATOM 757 O O . PRO A 1 108 ? 13.532 30.763 -50.750 1.00 47.03 108 PRO A O 1
ATOM 760 N N . GLU A 1 109 ? 14.231 30.614 -52.891 1.00 47.19 109 GLU A N 1
ATOM 761 C CA . GLU A 1 109 ? 13.113 31.332 -53.480 1.00 47.19 109 GLU A CA 1
ATOM 762 C C . GLU A 1 109 ? 11.811 30.728 -52.959 1.00 47.19 109 GLU A C 1
ATOM 764 O O . GLU A 1 109 ? 11.621 29.507 -52.946 1.00 47.19 109 GLU A O 1
ATOM 769 N N . ALA A 1 110 ? 10.931 31.611 -52.495 1.00 50.00 110 ALA A N 1
ATOM 770 C CA . ALA A 1 110 ? 9.574 31.310 -52.088 1.00 50.00 110 ALA A CA 1
ATOM 771 C C . ALA A 1 110 ? 8.798 30.740 -53.288 1.00 50.00 110 ALA A C 1
ATOM 773 O O . ALA A 1 110 ? 8.082 31.442 -53.994 1.00 50.00 110 ALA A O 1
ATOM 774 N N . GLY A 1 111 ? 8.975 29.449 -53.542 1.00 44.41 111 GLY A N 1
ATOM 775 C CA . GLY A 1 111 ? 8.407 28.727 -54.665 1.00 44.41 111 GLY A CA 1
ATOM 776 C C . GLY A 1 111 ? 7.631 27.526 -54.164 1.00 44.41 111 GLY A C 1
ATOM 777 O O . GLY A 1 111 ? 8.162 26.425 -54.115 1.00 44.41 111 GLY A O 1
ATOM 778 N N . ARG A 1 112 ? 6.354 27.762 -53.844 1.00 49.62 112 ARG A N 1
ATOM 779 C CA . ARG A 1 112 ? 5.315 26.758 -53.567 1.00 49.62 112 ARG A CA 1
ATOM 780 C C . ARG A 1 112 ? 5.587 25.872 -52.347 1.00 49.62 112 ARG A C 1
ATOM 782 O O . ARG A 1 112 ? 6.292 24.871 -52.412 1.00 49.62 112 ARG A O 1
ATOM 789 N N . ILE A 1 113 ? 4.836 26.142 -51.277 1.00 50.22 113 ILE A N 1
ATOM 790 C CA . ILE A 1 113 ? 4.333 25.092 -50.382 1.00 50.22 113 ILE A CA 1
ATOM 791 C C . ILE A 1 113 ? 3.455 24.194 -51.268 1.00 50.22 113 ILE A C 1
ATOM 793 O O . ILE A 1 113 ? 2.252 24.404 -51.409 1.00 50.22 113 ILE A O 1
ATOM 797 N N . GLY A 1 114 ? 4.101 23.301 -52.017 1.00 48.50 114 GLY A N 1
ATOM 798 C CA . GLY A 1 114 ? 3.449 22.337 -52.879 1.00 48.50 114 GLY A CA 1
ATOM 799 C C . GLY A 1 114 ? 2.560 21.494 -51.991 1.00 48.50 114 GLY A C 1
ATOM 800 O O . GLY A 1 114 ? 3.053 20.891 -51.042 1.00 48.50 114 GLY A O 1
ATOM 801 N N . SER A 1 115 ? 1.258 21.526 -52.271 1.00 56.47 115 SER A N 1
ATOM 802 C CA . SER A 1 115 ? 0.248 20.613 -51.748 1.00 56.47 115 SER A CA 1
ATOM 803 C C . SER A 1 115 ? 0.881 19.285 -51.340 1.00 56.47 115 SER A C 1
ATOM 805 O O . SER A 1 115 ? 1.294 18.516 -52.213 1.00 56.47 115 SER A O 1
ATOM 807 N N . VAL A 1 116 ? 0.988 19.035 -50.031 1.00 56.19 116 VAL A N 1
ATOM 808 C CA . VAL A 1 116 ? 1.284 17.698 -49.518 1.00 56.19 116 VAL A CA 1
ATOM 809 C C . VAL A 1 116 ? 0.198 16.799 -50.082 1.00 56.19 116 VAL A C 1
ATOM 811 O O . VAL A 1 116 ? -0.958 16.858 -49.668 1.00 56.19 116 VAL A O 1
ATOM 814 N N . THR A 1 117 ? 0.530 16.037 -51.120 1.00 57.91 117 THR A N 1
ATOM 815 C CA . THR A 1 117 ? -0.395 15.053 -51.657 1.00 57.91 117 THR A CA 1
ATOM 816 C C . THR A 1 117 ? -0.673 14.071 -50.517 1.00 57.91 117 THR A C 1
ATOM 818 O O . THR A 1 117 ? 0.266 13.655 -49.836 1.00 57.91 117 THR A O 1
ATOM 821 N N . PRO A 1 118 ? -1.936 13.695 -50.252 1.00 59.91 118 PRO A N 1
ATOM 822 C CA . PRO A 1 118 ? -2.283 12.846 -49.106 1.00 59.91 118 PRO A CA 1
ATOM 823 C C . PRO A 1 118 ? -1.516 11.509 -49.088 1.00 59.91 118 PRO A C 1
ATOM 825 O O . PRO A 1 118 ? -1.333 10.902 -48.037 1.00 59.91 118 PRO A O 1
ATOM 828 N N . VAL A 1 119 ? -0.982 11.092 -50.239 1.00 64.62 119 VAL A N 1
ATOM 829 C CA . VAL A 1 119 ? -0.120 9.917 -50.412 1.00 64.62 119 VAL A CA 1
ATOM 830 C C . VAL A 1 119 ? 1.229 10.044 -49.679 1.00 64.62 119 VAL A C 1
ATOM 832 O O . VAL A 1 119 ? 1.732 9.045 -49.174 1.00 64.62 119 VAL A O 1
ATOM 835 N N . ALA A 1 120 ? 1.803 11.245 -49.549 1.00 67.19 120 ALA A N 1
ATOM 836 C CA . ALA A 1 120 ? 3.086 11.453 -48.865 1.00 67.19 120 ALA A CA 1
ATOM 837 C C . ALA A 1 120 ? 2.987 11.347 -47.327 1.00 67.19 120 ALA A C 1
ATOM 839 O O . ALA A 1 120 ? 3.981 11.068 -46.662 1.00 67.19 120 ALA A O 1
ATOM 840 N N . LEU A 1 121 ? 1.786 11.527 -46.763 1.00 68.12 121 LEU A N 1
ATOM 841 C CA . LEU A 1 121 ? 1.491 11.380 -45.328 1.00 68.12 121 LEU A CA 1
ATOM 842 C C . LEU A 1 121 ? 1.102 9.945 -44.934 1.00 68.12 121 LEU A C 1
ATOM 844 O O . LEU A 1 121 ? 1.104 9.604 -43.752 1.00 68.12 121 LEU A O 1
ATOM 848 N N . LEU A 1 122 ? 0.804 9.086 -45.912 1.00 75.00 122 LEU A N 1
ATOM 849 C CA . LEU A 1 122 ? 0.432 7.686 -45.711 1.00 75.00 122 LEU A CA 1
ATOM 850 C C . LEU A 1 122 ? 1.464 6.861 -44.908 1.00 75.00 122 LEU A C 1
ATOM 852 O O . LEU A 1 122 ? 1.043 6.163 -43.981 1.00 75.00 122 LEU A O 1
ATOM 856 N N . PRO A 1 123 ? 2.789 6.939 -45.169 1.00 80.25 123 PRO A N 1
ATOM 857 C CA . PRO A 1 123 ? 3.771 6.214 -44.360 1.00 80.25 123 PRO A CA 1
ATOM 858 C C . PRO A 1 123 ? 3.852 6.721 -42.915 1.00 80.25 123 PRO A C 1
ATOM 860 O O . PRO A 1 123 ? 4.148 5.939 -42.017 1.00 80.25 123 PRO A O 1
ATOM 863 N N . LEU A 1 124 ? 3.531 7.997 -42.668 1.00 84.06 124 LEU A N 1
ATOM 864 C CA . LEU A 1 124 ? 3.492 8.559 -41.318 1.00 84.06 124 LEU A CA 1
ATOM 865 C C . LEU A 1 124 ? 2.265 8.073 -40.531 1.00 84.06 124 LEU A C 1
ATOM 867 O O . LEU A 1 124 ? 2.344 7.922 -39.318 1.00 84.06 124 LEU A O 1
ATOM 871 N N . LEU A 1 125 ? 1.146 7.794 -41.209 1.00 86.44 125 LEU A N 1
ATOM 872 C CA . LEU A 1 125 ? -0.098 7.315 -40.590 1.00 86.44 125 LEU A CA 1
ATOM 873 C C . LEU A 1 125 ? -0.122 5.802 -40.327 1.00 86.44 125 LEU A C 1
ATOM 875 O O . LEU A 1 125 ? -0.835 5.355 -39.428 1.00 86.44 125 LEU A O 1
ATOM 879 N N . LEU A 1 126 ? 0.665 5.014 -41.064 1.00 89.88 126 LEU A N 1
ATOM 880 C CA . LEU A 1 126 ? 0.778 3.562 -40.886 1.00 89.88 126 LEU A CA 1
ATOM 881 C C . LEU A 1 126 ? 1.083 3.104 -39.442 1.00 89.88 126 LEU A C 1
ATOM 883 O O . LEU A 1 126 ? 0.361 2.225 -38.968 1.00 89.88 126 LEU A O 1
ATOM 887 N N . PRO A 1 127 ? 2.067 3.664 -38.704 1.00 91.44 127 PRO A N 1
ATOM 888 C CA . PRO A 1 127 ? 2.335 3.242 -37.326 1.00 91.44 127 PRO A CA 1
ATOM 889 C C . PRO A 1 127 ? 1.172 3.551 -36.377 1.00 91.44 127 PRO A C 1
ATOM 891 O O . PRO A 1 127 ? 0.848 2.731 -35.520 1.00 91.44 127 PRO A O 1
ATOM 894 N N . PHE A 1 128 ? 0.488 4.685 -36.557 1.00 93.00 128 PHE A N 1
ATOM 895 C CA . PHE A 1 128 ? -0.678 5.041 -35.742 1.00 93.00 128 PHE A CA 1
ATOM 896 C C . PHE A 1 128 ? -1.871 4.132 -36.029 1.00 93.00 128 PHE A C 1
ATOM 898 O O . PHE A 1 128 ? -2.558 3.706 -35.102 1.00 93.00 128 PHE A O 1
ATOM 905 N N . LEU A 1 129 ? -2.100 3.790 -37.299 1.00 93.56 129 LEU A N 1
ATOM 906 C CA . LEU A 1 129 ? -3.153 2.857 -37.683 1.00 93.56 129 LEU A CA 1
ATOM 907 C C . LEU A 1 129 ? -2.860 1.445 -37.161 1.00 93.56 129 LEU A C 1
ATOM 909 O O . LEU A 1 129 ? -3.752 0.802 -36.609 1.00 93.56 129 LEU A O 1
ATOM 913 N N . ALA A 1 130 ? -1.614 0.980 -37.276 1.00 94.12 130 ALA A N 1
ATOM 914 C CA . ALA A 1 130 ? -1.184 -0.303 -36.729 1.00 94.12 130 ALA A CA 1
ATOM 915 C C . ALA A 1 130 ? -1.358 -0.350 -35.203 1.00 94.12 130 ALA A C 1
ATOM 917 O O . ALA A 1 130 ? -1.943 -1.300 -34.683 1.00 94.12 130 ALA A O 1
ATOM 918 N N . PHE A 1 131 ? -0.937 0.704 -34.496 1.00 94.69 131 PHE A N 1
ATOM 919 C CA . PHE A 1 131 ? -1.144 0.840 -33.055 1.00 94.69 131 PHE A CA 1
ATOM 920 C C . PHE A 1 131 ? -2.630 0.828 -32.692 1.00 94.69 131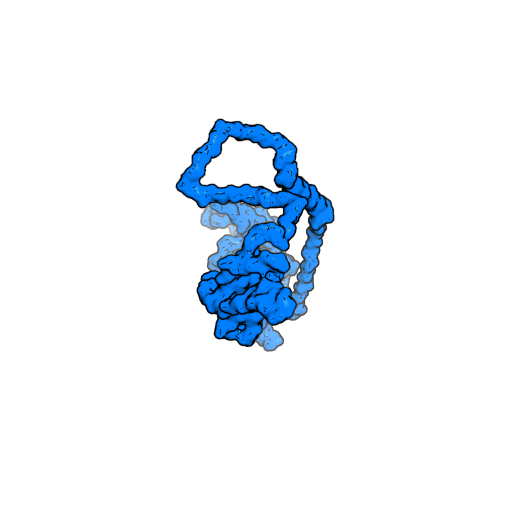 PHE A C 1
ATOM 922 O O . PHE A 1 131 ? -3.035 0.109 -31.786 1.00 94.69 131 PHE A O 1
ATOM 929 N N . TYR A 1 132 ? -3.463 1.564 -33.427 1.00 95.06 132 TYR A N 1
ATOM 930 C CA . TYR A 1 132 ? -4.903 1.608 -33.191 1.00 95.06 132 TYR A CA 1
ATOM 931 C C . TYR A 1 132 ? -5.565 0.233 -33.359 1.00 95.06 132 TYR A C 1
ATOM 933 O O . TYR A 1 132 ? -6.375 -0.176 -32.524 1.00 95.06 132 TYR A O 1
ATOM 941 N N . VAL A 1 133 ? -5.209 -0.506 -34.414 1.00 94.69 133 VAL A N 1
ATOM 942 C CA . VAL A 1 133 ? -5.726 -1.861 -34.658 1.00 94.69 133 VAL A CA 1
ATOM 943 C C . VAL A 1 133 ? -5.256 -2.825 -33.569 1.00 94.69 133 VAL A C 1
ATOM 945 O O . VAL A 1 133 ? -6.078 -3.565 -33.024 1.00 94.69 133 VAL A O 1
ATOM 948 N N . ALA A 1 134 ? -3.972 -2.784 -33.204 1.00 93.19 134 ALA A N 1
ATOM 949 C CA . ALA A 1 134 ? -3.417 -3.599 -32.127 1.00 93.19 134 ALA A CA 1
ATOM 950 C C . ALA A 1 134 ? -4.087 -3.290 -30.779 1.00 93.19 134 ALA A C 1
ATOM 952 O O . ALA A 1 134 ? -4.505 -4.205 -30.072 1.00 93.19 134 ALA A O 1
ATOM 953 N N . TYR A 1 135 ? -4.281 -2.008 -30.465 1.00 93.50 135 TYR A N 1
ATOM 954 C CA . TYR A 1 135 ? -4.962 -1.564 -29.255 1.00 93.50 135 TYR A CA 1
ATOM 955 C C . TYR A 1 135 ? -6.410 -2.053 -29.210 1.00 93.50 135 TYR A C 1
ATOM 957 O O . TYR A 1 135 ? -6.820 -2.618 -28.202 1.00 93.50 135 TYR A O 1
ATOM 965 N N . ARG A 1 136 ? -7.188 -1.930 -30.299 1.00 93.19 136 ARG A N 1
ATOM 966 C CA . ARG A 1 136 ? -8.563 -2.469 -30.326 1.00 93.19 136 ARG A CA 1
ATOM 967 C C . ARG A 1 136 ? -8.606 -3.988 -30.209 1.00 93.19 136 ARG A C 1
ATOM 969 O O . ARG A 1 136 ? -9.551 -4.517 -29.625 1.00 93.19 136 ARG A O 1
ATOM 976 N N . ALA A 1 137 ? -7.639 -4.693 -30.794 1.00 91.12 137 ALA A N 1
ATOM 977 C CA . ALA A 1 137 ? -7.548 -6.142 -30.670 1.00 91.12 137 ALA A CA 1
ATOM 978 C C . ALA A 1 137 ? -7.263 -6.551 -29.217 1.00 91.12 137 ALA A C 1
ATOM 980 O O . ALA A 1 137 ? -7.939 -7.440 -28.696 1.00 91.12 137 ALA A O 1
ATOM 981 N N . TRP A 1 138 ? -6.342 -5.855 -28.547 1.00 89.25 138 TRP A N 1
ATOM 982 C CA . TRP A 1 138 ? -6.053 -6.040 -27.126 1.00 89.25 138 TRP A CA 1
ATOM 983 C C . TRP A 1 138 ? -7.249 -5.673 -26.240 1.00 89.25 138 TRP A C 1
ATOM 985 O O . TRP A 1 138 ? -7.636 -6.452 -25.378 1.00 89.25 138 TRP A O 1
ATOM 995 N N . ASP A 1 139 ? -7.916 -4.555 -26.507 1.00 88.00 139 ASP A N 1
ATOM 996 C CA . ASP A 1 139 ? -9.070 -4.097 -25.732 1.00 88.00 139 ASP A CA 1
ATOM 997 C C . ASP A 1 139 ? -10.239 -5.094 -25.772 1.00 88.00 139 ASP A C 1
ATOM 999 O O . ASP A 1 139 ? -10.904 -5.330 -24.766 1.00 88.00 139 ASP A O 1
ATOM 1003 N N . ARG A 1 140 ? -10.456 -5.727 -26.934 1.00 83.75 140 ARG A N 1
ATOM 1004 C CA . ARG A 1 140 ? -11.536 -6.703 -27.135 1.00 83.75 140 ARG A CA 1
ATOM 1005 C C . ARG A 1 140 ? -11.189 -8.131 -26.718 1.00 83.75 140 ARG A C 1
ATOM 1007 O O . ARG A 1 140 ? -12.104 -8.868 -26.371 1.00 83.75 140 ARG A O 1
ATO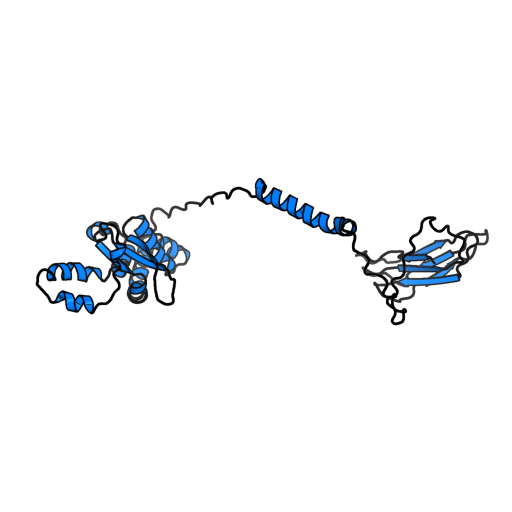M 1014 N N . ARG A 1 141 ? -9.930 -8.563 -26.856 1.00 82.06 141 ARG A N 1
ATOM 1015 C CA . ARG A 1 141 ? -9.534 -9.983 -26.703 1.00 82.06 141 ARG A CA 1
ATOM 1016 C C . ARG A 1 141 ? -8.380 -10.226 -25.731 1.00 82.06 141 ARG A C 1
ATOM 1018 O O . ARG A 1 141 ? -8.177 -11.364 -25.339 1.00 82.06 141 ARG A O 1
ATOM 1025 N N . GLY A 1 142 ? -7.610 -9.195 -25.399 1.00 76.50 142 GLY A N 1
ATOM 1026 C CA . GLY A 1 142 ? -6.424 -9.265 -24.539 1.00 76.50 142 GLY A CA 1
ATOM 1027 C C . GLY A 1 142 ? -6.630 -8.703 -23.132 1.00 76.50 142 GLY A C 1
ATOM 1028 O O . GLY A 1 142 ? -5.739 -8.836 -22.298 1.00 76.50 142 GLY A O 1
ATOM 1029 N N . ARG A 1 143 ? -7.786 -8.091 -22.843 1.00 75.69 143 ARG A N 1
ATOM 1030 C CA . ARG A 1 143 ? -8.186 -7.809 -21.464 1.00 75.69 143 ARG A CA 1
ATOM 1031 C C . ARG A 1 143 ? -8.581 -9.121 -20.807 1.00 75.69 143 ARG A C 1
ATOM 1033 O O . ARG A 1 143 ? -9.672 -9.633 -21.058 1.00 75.69 143 ARG A O 1
ATOM 1040 N N . ASP A 1 144 ? -7.688 -9.645 -19.975 1.00 74.69 144 ASP A N 1
ATOM 1041 C CA . ASP A 1 144 ? -8.027 -10.758 -19.102 1.00 74.69 144 ASP A CA 1
ATOM 1042 C C . ASP A 1 144 ? -9.290 -10.400 -18.299 1.00 74.69 144 ASP A C 1
ATOM 1044 O O . ASP A 1 144 ? -9.395 -9.280 -17.777 1.00 74.69 144 ASP A O 1
ATOM 1048 N N . PRO A 1 145 ? -10.270 -11.317 -18.200 1.00 72.25 145 PRO A N 1
ATOM 1049 C CA . PRO A 1 145 ? -11.418 -11.108 -17.335 1.00 72.25 145 PRO A CA 1
ATOM 1050 C C . PRO A 1 145 ? -10.902 -10.835 -15.924 1.00 72.25 145 PRO A C 1
ATOM 1052 O O . PRO A 1 145 ? -9.978 -11.512 -15.469 1.00 72.25 145 PRO A O 1
ATOM 1055 N N . GLN A 1 146 ? -11.479 -9.842 -15.236 1.00 71.25 146 GLN A N 1
ATOM 1056 C CA . GLN A 1 146 ? -11.099 -9.540 -13.858 1.00 71.25 146 GLN A CA 1
ATOM 1057 C C . GLN A 1 146 ? -11.283 -10.806 -13.017 1.00 71.25 146 GLN A C 1
ATOM 1059 O O . GLN A 1 146 ? -12.404 -11.178 -12.660 1.00 71.25 146 GLN A O 1
ATOM 1064 N N . LYS A 1 147 ? -10.180 -11.509 -12.740 1.00 66.12 147 LYS A N 1
ATOM 1065 C CA . LYS A 1 147 ? -10.183 -12.632 -11.812 1.00 66.12 147 LYS A CA 1
ATOM 1066 C C . LYS A 1 147 ? -10.585 -12.035 -10.472 1.00 66.12 147 LYS A C 1
ATOM 1068 O O . LYS A 1 147 ? -9.911 -11.135 -9.974 1.00 66.12 147 LYS A O 1
ATOM 1073 N N . ARG A 1 148 ? -11.719 -12.482 -9.924 1.00 66.06 148 ARG A N 1
ATOM 1074 C CA . ARG A 1 148 ? -12.116 -12.116 -8.561 1.00 66.06 148 ARG A CA 1
ATOM 1075 C C . ARG A 1 148 ? -10.938 -12.450 -7.651 1.00 66.06 148 ARG A C 1
ATOM 1077 O O . ARG A 1 148 ? -10.383 -13.542 -7.767 1.00 66.06 148 ARG A O 1
ATOM 1084 N N . ALA A 1 149 ? -10.530 -11.496 -6.818 1.00 67.12 149 ALA A N 1
ATOM 1085 C CA . ALA A 1 149 ? -9.446 -11.717 -5.876 1.00 67.12 149 ALA A CA 1
ATOM 1086 C C . ALA A 1 149 ? -9.775 -12.961 -5.041 1.00 67.12 149 ALA A C 1
ATOM 1088 O O . ALA A 1 149 ? -10.857 -13.057 -4.461 1.00 67.12 149 ALA A O 1
ATOM 1089 N N . VAL A 1 150 ? -8.867 -13.937 -5.034 1.00 62.81 150 VAL A N 1
ATOM 1090 C CA . VAL A 1 150 ? -8.956 -15.076 -4.122 1.00 62.81 150 VAL A CA 1
ATOM 1091 C C . VAL A 1 150 ? -8.547 -14.537 -2.759 1.00 62.81 150 VAL A C 1
ATOM 1093 O O . VAL A 1 150 ? -7.361 -14.429 -2.455 1.00 62.81 150 VAL A O 1
ATOM 1096 N N . THR A 1 151 ? -9.530 -14.093 -1.982 1.00 63.97 151 THR A N 1
ATOM 1097 C CA . THR A 1 151 ? -9.300 -13.626 -0.617 1.00 63.97 151 THR A CA 1
ATOM 1098 C C . THR A 1 151 ? -8.935 -14.830 0.236 1.00 63.97 151 THR A C 1
ATOM 1100 O O . THR A 1 151 ? -9.733 -15.754 0.386 1.00 63.97 151 THR A O 1
ATOM 1103 N N . VAL A 1 152 ? -7.724 -14.827 0.783 1.00 65.44 152 VAL A N 1
ATOM 1104 C CA . VAL A 1 152 ? -7.333 -15.799 1.802 1.00 65.44 152 VAL A CA 1
ATOM 1105 C C . VAL A 1 152 ? -8.166 -15.509 3.048 1.00 65.44 152 VAL A C 1
ATOM 1107 O O . VAL A 1 152 ? -8.167 -14.379 3.536 1.00 65.44 152 VAL A O 1
ATOM 1110 N N . HIS A 1 153 ? -8.920 -16.501 3.519 1.00 61.53 153 HIS A N 1
ATOM 1111 C CA . HIS A 1 153 ? -9.644 -16.407 4.781 1.00 61.53 153 HIS A CA 1
ATOM 1112 C C . HIS A 1 153 ? -8.693 -16.842 5.894 1.00 61.53 153 HIS A C 1
ATOM 1114 O O . HIS A 1 153 ? -8.205 -17.972 5.878 1.00 61.53 153 HIS A O 1
ATOM 1120 N N . TRP A 1 154 ? -8.389 -15.931 6.812 1.00 66.56 154 TRP A N 1
ATOM 1121 C CA . TRP A 1 154 ? -7.608 -16.231 8.006 1.00 66.56 154 TRP A CA 1
ATOM 1122 C C . TRP A 1 154 ? -8.580 -16.363 9.171 1.00 66.56 154 TRP A C 1
ATOM 1124 O O . TRP A 1 154 ? -9.282 -15.405 9.486 1.00 66.56 154 TRP A O 1
ATOM 1134 N N . GLU A 1 155 ? -8.636 -17.544 9.779 1.00 64.50 155 GLU A N 1
ATOM 1135 C CA . GLU A 1 155 ? -9.395 -17.756 11.010 1.00 64.50 155 GLU A CA 1
ATOM 1136 C C . GLU A 1 155 ? -8.516 -17.332 12.198 1.00 64.50 155 GLU A C 1
ATOM 1138 O O . GLU A 1 155 ? -7.334 -17.705 12.232 1.00 64.50 155 GLU A O 1
ATOM 1143 N N . PRO A 1 156 ? -9.032 -16.552 13.162 1.00 65.75 156 PRO A N 1
ATOM 1144 C CA . PRO A 1 156 ? -8.288 -16.257 14.378 1.00 65.75 156 PRO A CA 1
ATOM 1145 C C . PRO A 1 156 ? -7.982 -17.551 15.161 1.00 65.75 156 PRO A C 1
ATOM 1147 O O . PRO A 1 156 ? -8.735 -18.526 15.077 1.00 65.75 156 PRO A O 1
ATOM 1150 N N . PRO A 1 157 ? -6.889 -17.594 15.944 1.00 73.81 157 PRO A N 1
ATOM 1151 C CA . PRO A 1 157 ? -6.626 -18.703 16.859 1.00 73.81 157 PRO A CA 1
ATOM 1152 C C . PRO A 1 157 ? -7.815 -18.921 17.805 1.00 73.81 157 PRO A C 1
ATOM 1154 O O . PRO A 1 157 ? -8.339 -17.954 18.353 1.00 73.81 157 PRO A O 1
ATOM 1157 N N . ALA A 1 158 ? -8.202 -20.181 18.031 1.00 69.19 158 ALA A N 1
ATOM 1158 C CA . ALA A 1 158 ? -9.464 -20.551 18.689 1.00 69.19 158 ALA A CA 1
ATOM 1159 C C . ALA A 1 158 ? -9.694 -19.926 20.085 1.00 69.19 158 ALA A C 1
ATOM 1161 O O . ALA A 1 158 ? -10.839 -19.778 20.505 1.00 69.19 158 ALA A O 1
ATOM 1162 N N . ASP A 1 159 ? -8.631 -19.506 20.779 1.00 82.12 159 ASP A N 1
ATOM 1163 C CA . ASP A 1 159 ? -8.707 -19.026 22.162 1.00 82.12 159 ASP A CA 1
ATOM 1164 C C . ASP A 1 159 ? -8.408 -17.528 22.338 1.00 82.12 159 ASP A C 1
ATOM 1166 O O . ASP A 1 159 ? -8.568 -16.991 23.443 1.00 82.12 159 ASP A O 1
ATOM 1170 N N . LEU A 1 160 ? -8.021 -16.803 21.285 1.00 86.56 160 LEU A N 1
ATOM 1171 C CA . LEU A 1 160 ? -7.656 -15.383 21.367 1.00 86.56 160 LEU A CA 1
ATOM 1172 C C . LEU A 1 160 ? -8.700 -14.509 20.674 1.00 86.56 160 LEU A C 1
ATOM 1174 O O . LEU A 1 160 ? -9.152 -14.816 19.575 1.00 86.56 160 LEU A O 1
ATOM 1178 N N . SER A 1 161 ? -9.089 -13.410 21.325 1.00 88.19 161 SER A N 1
ATOM 1179 C CA . SER A 1 161 ? -9.882 -12.390 20.636 1.00 88.19 161 SER A CA 1
ATOM 1180 C C . SER A 1 161 ? -8.965 -11.631 19.670 1.00 88.19 161 SER A C 1
ATOM 1182 O O . SER A 1 161 ? -7.753 -11.587 19.899 1.00 88.19 161 SER A O 1
ATOM 1184 N N . PRO A 1 162 ? -9.494 -11.009 18.604 1.00 89.25 162 PRO A N 1
ATOM 1185 C CA . PRO A 1 162 ? -8.670 -10.243 17.668 1.00 89.25 162 PRO A CA 1
ATOM 1186 C C . PRO A 1 162 ? -7.827 -9.155 18.350 1.00 89.25 162 PRO A C 1
ATOM 1188 O O . PRO A 1 162 ? -6.670 -8.968 17.984 1.00 89.25 162 PRO A O 1
ATOM 1191 N N . ALA A 1 163 ? -8.359 -8.528 19.405 1.00 90.06 163 ALA A N 1
ATOM 1192 C CA . ALA A 1 163 ? -7.625 -7.548 20.199 1.00 90.06 163 ALA A CA 1
ATOM 1193 C C . ALA A 1 163 ? -6.484 -8.173 21.010 1.00 90.06 163 ALA A C 1
ATOM 1195 O O . ALA A 1 163 ? -5.381 -7.645 21.023 1.00 90.06 163 ALA A O 1
ATOM 1196 N N . GLU A 1 164 ? -6.723 -9.319 21.656 1.00 91.06 164 GLU A N 1
ATOM 1197 C CA . GLU A 1 164 ? -5.669 -10.057 22.361 1.00 91.06 164 GLU A CA 1
ATOM 1198 C C . GLU A 1 164 ? -4.578 -10.551 21.401 1.00 91.06 164 GLU A C 1
ATOM 1200 O O . GLU A 1 164 ? -3.399 -10.487 21.734 1.00 91.06 164 GLU A O 1
ATOM 1205 N N . ALA A 1 165 ? -4.958 -11.035 20.215 1.00 90.44 165 ALA A N 1
ATOM 1206 C CA . ALA A 1 165 ? -4.022 -11.519 19.207 1.00 90.44 165 ALA A CA 1
ATOM 1207 C C . ALA A 1 165 ? -3.148 -10.388 18.648 1.00 90.44 165 ALA A C 1
ATOM 1209 O O . ALA A 1 165 ? -1.947 -10.585 18.493 1.00 90.44 165 ALA A O 1
ATOM 1210 N N . GLY A 1 166 ? -3.734 -9.216 18.380 1.00 89.56 166 GLY A N 1
ATOM 1211 C CA . GLY A 1 166 ? -2.993 -8.028 17.955 1.00 89.56 166 GLY A CA 1
ATOM 1212 C C . GLY A 1 166 ? -2.016 -7.549 19.029 1.00 89.56 166 GLY A C 1
ATOM 1213 O O . GLY A 1 166 ? -0.815 -7.498 18.773 1.00 89.56 166 GLY A O 1
ATOM 1214 N N . THR A 1 167 ? -2.495 -7.392 20.269 1.00 91.19 167 THR A N 1
ATOM 1215 C CA . THR A 1 167 ? -1.651 -7.016 21.417 1.00 91.19 167 THR A CA 1
ATOM 1216 C C . THR A 1 167 ? -0.544 -8.032 21.703 1.00 91.19 167 THR A C 1
ATOM 1218 O O . THR A 1 167 ? 0.516 -7.666 22.195 1.00 91.19 167 THR A O 1
ATOM 1221 N N . LEU A 1 168 ? -0.736 -9.318 21.401 1.00 90.50 168 LEU A N 1
ATOM 1222 C CA . LEU A 1 168 ? 0.317 -10.323 21.573 1.00 90.50 168 LEU A CA 1
ATOM 1223 C C . LEU A 1 168 ? 1.484 -10.128 20.588 1.00 90.50 168 LEU A C 1
ATOM 1225 O O . LEU A 1 168 ? 2.614 -10.509 20.890 1.00 90.50 168 LEU A O 1
ATOM 1229 N N . VAL A 1 169 ? 1.232 -9.547 19.412 1.00 90.00 169 VAL A N 1
ATOM 1230 C CA . VAL A 1 169 ? 2.259 -9.322 18.385 1.00 90.00 169 VAL A CA 1
ATOM 1231 C C . VAL A 1 169 ? 3.154 -8.142 18.753 1.00 90.00 169 VAL A C 1
ATOM 1233 O O . VAL A 1 169 ? 4.378 -8.253 18.669 1.00 90.00 169 VAL A O 1
ATOM 1236 N N . ASP A 1 170 ? 2.569 -7.020 19.164 1.00 90.25 170 ASP A N 1
ATOM 1237 C CA . ASP A 1 170 ? 3.284 -5.757 19.387 1.00 90.25 170 ASP A CA 1
ATOM 1238 C C . ASP A 1 170 ? 3.418 -5.354 20.866 1.00 90.25 170 ASP A C 1
ATOM 1240 O O . ASP A 1 170 ? 4.151 -4.416 21.174 1.00 90.25 170 ASP A O 1
ATOM 1244 N N . HIS A 1 171 ? 2.814 -6.118 21.782 1.00 89.69 171 HIS A N 1
ATOM 1245 C CA . HIS A 1 171 ? 2.835 -5.924 23.238 1.00 89.69 171 HIS A CA 1
ATOM 1246 C C . HIS A 1 171 ? 2.208 -4.601 23.712 1.00 89.69 171 HIS A C 1
ATOM 1248 O O . HIS A 1 171 ? 2.384 -4.227 24.874 1.00 89.69 171 HIS A O 1
ATOM 1254 N N . ASP A 1 172 ? 1.455 -3.901 22.858 1.00 90.88 172 ASP A N 1
ATOM 1255 C CA . ASP A 1 172 ? 0.719 -2.686 23.213 1.00 90.88 172 ASP A CA 1
ATOM 1256 C C . ASP A 1 172 ? -0.733 -2.805 22.738 1.00 90.88 172 ASP A C 1
ATOM 1258 O O . ASP A 1 172 ? -0.970 -2.981 21.552 1.00 90.88 172 ASP A O 1
ATOM 1262 N N . PRO A 1 173 ? -1.743 -2.677 23.618 1.00 88.81 173 PRO A N 1
ATOM 1263 C CA . PRO A 1 173 ? -3.134 -2.639 23.184 1.00 88.81 173 PRO A CA 1
ATOM 1264 C C . PRO A 1 173 ? -3.428 -1.300 22.498 1.00 88.81 173 PRO A C 1
ATOM 1266 O O . PRO A 1 173 ? -3.858 -0.318 23.124 1.00 88.81 173 PRO A O 1
ATOM 1269 N N . GLY A 1 174 ? -3.175 -1.245 21.196 1.00 90.44 174 GLY A N 1
ATOM 1270 C CA . GLY A 1 174 ? -3.363 -0.091 20.340 1.00 90.44 174 GLY A CA 1
ATOM 1271 C C . GLY A 1 174 ? -4.834 0.180 20.025 1.00 90.44 174 GLY A C 1
ATOM 1272 O O . GLY A 1 174 ? -5.746 -0.596 20.311 1.00 90.44 174 GLY A O 1
ATOM 1273 N N . MET A 1 175 ? -5.103 1.327 19.392 1.00 88.62 175 MET A N 1
ATOM 1274 C CA . MET A 1 175 ? -6.476 1.652 18.978 1.00 88.62 175 MET A CA 1
ATOM 1275 C C . MET A 1 175 ? -6.993 0.684 17.905 1.00 88.62 175 MET A C 1
ATOM 1277 O O . MET A 1 175 ? -8.181 0.382 17.861 1.00 88.62 175 MET A O 1
ATOM 1281 N N . HIS A 1 176 ? -6.099 0.189 17.053 1.00 89.75 176 HIS A N 1
ATOM 1282 C CA . HIS A 1 176 ? -6.434 -0.763 16.003 1.00 89.75 176 HIS A CA 1
ATOM 1283 C C . HIS A 1 176 ? -6.888 -2.116 16.581 1.00 89.75 176 HIS A C 1
ATOM 1285 O O . HIS A 1 176 ? -7.892 -2.654 16.115 1.00 89.75 176 HIS A O 1
ATOM 1291 N N . ASP A 1 177 ? -6.262 -2.587 17.664 1.00 90.25 177 ASP A N 1
ATOM 1292 C CA . ASP A 1 177 ? -6.683 -3.789 18.395 1.00 90.25 177 ASP A CA 1
ATOM 1293 C C . ASP A 1 177 ? -8.054 -3.599 19.032 1.00 90.25 177 ASP A C 1
ATOM 1295 O O . ASP A 1 177 ? -8.944 -4.430 18.890 1.00 90.25 177 ASP A O 1
ATOM 1299 N N . ILE A 1 178 ? -8.285 -2.453 19.666 1.00 90.56 178 ILE A N 1
ATOM 1300 C CA . ILE A 1 178 ? -9.576 -2.149 20.289 1.00 90.56 178 ILE A CA 1
ATOM 1301 C C . ILE A 1 178 ? -10.695 -2.037 19.233 1.00 90.56 178 ILE A C 1
ATOM 1303 O O . ILE A 1 178 ? -11.816 -2.477 19.481 1.00 90.56 178 ILE A O 1
ATOM 1307 N N . ILE A 1 179 ? -10.409 -1.500 18.040 1.00 90.56 179 ILE A N 1
ATOM 1308 C CA . ILE A 1 179 ? -11.362 -1.476 16.913 1.00 90.56 179 ILE A CA 1
ATOM 1309 C C . ILE A 1 179 ? -11.604 -2.886 16.362 1.00 90.56 179 ILE A C 1
ATOM 1311 O O . ILE A 1 179 ? -12.709 -3.179 15.912 1.00 90.56 179 ILE A O 1
ATOM 1315 N N . SER A 1 180 ? -10.628 -3.791 16.424 1.00 90.50 180 SER A N 1
ATOM 1316 C CA . SER A 1 180 ? -10.851 -5.180 16.011 1.00 90.50 180 SER A CA 1
ATOM 1317 C C . SER A 1 180 ? -11.936 -5.865 16.860 1.00 90.50 180 SER A C 1
ATOM 1319 O O . SER A 1 180 ? -12.753 -6.601 16.309 1.00 90.50 180 SER A O 1
ATOM 1321 N N . THR A 1 181 ? -12.049 -5.515 18.151 1.00 91.25 181 THR A N 1
ATOM 1322 C CA . THR A 1 181 ? -13.149 -5.948 19.035 1.00 91.25 181 THR A CA 1
ATOM 1323 C C . THR A 1 181 ? -14.514 -5.484 18.532 1.00 91.25 181 THR A C 1
ATOM 1325 O O . THR A 1 181 ? -15.484 -6.232 18.607 1.00 91.25 181 THR A O 1
ATOM 1328 N N . LEU A 1 182 ? -14.615 -4.265 17.989 1.00 90.75 182 LEU A N 1
ATOM 1329 C CA . LEU A 1 182 ? -15.864 -3.757 17.410 1.00 90.75 182 LEU A CA 1
ATOM 1330 C C . LEU A 1 182 ? -16.329 -4.636 16.246 1.00 90.75 182 LEU A C 1
ATOM 1332 O O . LEU A 1 182 ? -17.507 -4.977 16.154 1.00 90.75 182 LEU A O 1
ATOM 1336 N N . VAL A 1 183 ? -15.398 -4.993 15.359 1.00 91.06 183 VAL A N 1
ATOM 1337 C CA . VAL A 1 183 ? -15.680 -5.829 14.188 1.00 91.06 183 VAL A CA 1
ATOM 1338 C C . VAL A 1 183 ? -16.041 -7.249 14.619 1.00 91.06 183 VAL A C 1
ATOM 1340 O O . VAL A 1 183 ? -17.032 -7.788 14.138 1.00 91.06 183 VAL A O 1
ATOM 1343 N N . ASP A 1 184 ? -15.300 -7.829 15.561 1.00 90.19 184 ASP A N 1
ATOM 1344 C CA . ASP A 1 184 ? -15.574 -9.156 16.125 1.00 90.19 184 ASP A CA 1
ATOM 1345 C C . ASP A 1 184 ? -16.968 -9.229 16.773 1.00 90.19 184 ASP A C 1
ATOM 1347 O O . ASP A 1 184 ? -17.763 -10.119 16.471 1.00 90.19 184 ASP A O 1
ATOM 1351 N N . LEU A 1 185 ? -17.336 -8.225 17.576 1.00 90.75 185 LEU A N 1
ATOM 1352 C CA . LEU A 1 185 ? -18.672 -8.111 18.166 1.00 90.75 185 LEU A CA 1
ATOM 1353 C C . LEU A 1 185 ? -19.767 -7.926 17.110 1.00 90.75 185 LEU A C 1
ATOM 1355 O O . LEU A 1 185 ? -20.873 -8.440 17.289 1.00 90.75 185 LEU A O 1
ATOM 1359 N N . ALA A 1 186 ? -19.477 -7.235 16.006 1.00 90.06 186 ALA A N 1
ATOM 1360 C CA . ALA A 1 186 ? -20.412 -7.109 14.894 1.00 90.06 186 ALA A CA 1
ATOM 1361 C C . ALA A 1 186 ? -20.608 -8.438 14.146 1.00 90.06 186 ALA A C 1
ATOM 1363 O O . ALA A 1 186 ? -21.739 -8.803 13.831 1.00 90.06 186 ALA A O 1
ATOM 1364 N N . VAL A 1 187 ? -19.535 -9.210 13.934 1.00 88.69 187 VAL A N 1
ATOM 1365 C CA . VAL A 1 187 ? -19.595 -10.555 13.332 1.00 88.69 187 VAL A CA 1
ATOM 1366 C C . VAL A 1 187 ? -20.374 -11.525 14.224 1.00 88.69 187 VAL A C 1
ATOM 1368 O O . VAL A 1 187 ? -21.204 -12.284 13.728 1.00 88.69 187 VAL A O 1
ATOM 1371 N N . ARG A 1 188 ? -20.183 -11.457 15.548 1.00 87.12 188 ARG A N 1
ATOM 1372 C CA . ARG A 1 188 ? -20.946 -12.240 16.540 1.00 87.12 188 ARG A CA 1
ATOM 1373 C C . ARG A 1 188 ? -22.382 -11.728 16.766 1.00 87.12 188 ARG A C 1
ATOM 1375 O O . ARG A 1 188 ? -23.121 -12.309 17.565 1.00 87.12 188 ARG A O 1
ATOM 1382 N N . GLY A 1 189 ? -22.786 -10.651 16.085 1.00 86.62 189 GLY A N 1
ATOM 1383 C CA . GLY A 1 189 ? -24.151 -10.118 16.090 1.00 86.62 189 GLY A CA 1
ATOM 1384 C C . GLY A 1 189 ? -24.535 -9.288 17.319 1.00 86.62 189 GLY A C 1
ATOM 1385 O O . GLY A 1 189 ? -25.722 -9.108 17.576 1.00 86.62 189 GLY A O 1
ATOM 1386 N N . TYR A 1 190 ? -23.571 -8.787 18.096 1.00 87.25 190 TYR A N 1
ATOM 1387 C CA . TYR A 1 190 ? -23.842 -7.887 19.225 1.00 87.25 190 TYR A CA 1
ATOM 1388 C C . TYR A 1 190 ? -24.107 -6.447 18.764 1.00 87.25 190 TYR A C 1
ATOM 1390 O O . TYR A 1 190 ? -24.934 -5.757 19.364 1.00 87.25 190 TYR A O 1
ATOM 1398 N N . ILE A 1 191 ? -23.426 -6.005 17.699 1.00 89.06 191 ILE A N 1
ATOM 1399 C CA . ILE A 1 191 ? -23.521 -4.646 17.148 1.00 89.06 191 ILE A CA 1
ATOM 1400 C C . ILE A 1 191 ? -23.821 -4.703 15.648 1.00 89.06 191 ILE A C 1
ATOM 1402 O O . ILE A 1 191 ? -23.230 -5.493 14.920 1.00 89.06 191 ILE A O 1
ATOM 1406 N N . VAL A 1 192 ? -24.676 -3.809 15.159 1.00 88.12 192 VAL A N 1
ATOM 1407 C CA . VAL A 1 192 ? -24.843 -3.546 13.724 1.00 88.12 192 VAL A CA 1
ATOM 1408 C C . VAL A 1 192 ? -24.285 -2.167 13.394 1.00 88.12 192 VAL A C 1
ATOM 1410 O O . VAL A 1 192 ? -24.632 -1.178 14.039 1.00 88.12 192 VAL A O 1
ATOM 1413 N N . ILE A 1 193 ? -23.416 -2.106 12.384 1.00 88.12 193 ILE A N 1
ATOM 1414 C CA . ILE A 1 193 ? -22.812 -0.866 11.890 1.00 88.12 193 ILE A CA 1
ATOM 1415 C C . ILE A 1 193 ? -23.607 -0.410 10.665 1.00 88.12 193 ILE A C 1
ATOM 1417 O O . ILE A 1 193 ? -23.641 -1.110 9.654 1.00 88.12 193 ILE A O 1
ATOM 1421 N N . ALA A 1 194 ? -24.235 0.759 10.747 1.00 85.88 194 ALA A N 1
ATOM 1422 C CA . ALA A 1 194 ? -24.965 1.370 9.643 1.00 85.88 194 ALA A CA 1
ATOM 1423 C C . ALA A 1 194 ? -24.209 2.598 9.119 1.00 85.88 194 ALA A C 1
ATOM 1425 O O . ALA A 1 194 ? -23.864 3.502 9.881 1.00 85.88 194 ALA A O 1
ATOM 1426 N N . GLU A 1 195 ? -23.957 2.639 7.811 1.00 82.25 195 GLU A N 1
ATOM 1427 C CA . GLU A 1 195 ? -23.382 3.814 7.151 1.00 82.25 195 GLU A CA 1
ATOM 1428 C C . GLU A 1 195 ? -24.463 4.882 6.935 1.00 82.25 195 GLU A C 1
ATOM 1430 O O . GLU A 1 195 ? -25.578 4.586 6.499 1.00 82.25 195 GLU A O 1
ATOM 1435 N N . ARG A 1 196 ? -24.121 6.141 7.212 1.00 76.12 196 ARG A N 1
ATOM 1436 C CA . ARG A 1 196 ? -24.948 7.315 6.944 1.00 76.12 196 ARG A CA 1
ATOM 1437 C C . ARG A 1 196 ? -24.222 8.317 6.065 1.00 76.12 196 ARG A C 1
ATOM 1439 O O . ARG A 1 196 ? -23.067 8.660 6.298 1.00 76.12 196 ARG A O 1
ATOM 1446 N N . GLU A 1 197 ? -24.939 8.875 5.100 1.00 69.12 197 GLU A N 1
ATOM 1447 C CA . GLU A 1 197 ? -24.457 10.038 4.363 1.00 69.12 197 GLU A CA 1
ATOM 1448 C C . GLU A 1 197 ? -24.703 11.308 5.179 1.00 69.12 197 GLU A C 1
ATOM 1450 O O . GLU A 1 197 ? -25.845 11.691 5.443 1.00 69.12 197 GLU A O 1
ATOM 1455 N N . LYS A 1 198 ? -23.630 12.002 5.560 1.00 61.59 198 LYS A N 1
ATOM 1456 C CA . LYS A 1 198 ? -23.738 13.314 6.192 1.00 61.59 198 LYS A CA 1
ATOM 1457 C C . LYS A 1 198 ? -24.024 14.357 5.116 1.00 61.59 198 LYS A C 1
ATOM 1459 O O . LYS A 1 198 ? -23.129 14.748 4.367 1.00 61.59 198 LYS A O 1
ATOM 1464 N N . ARG A 1 199 ? -25.267 14.839 5.038 1.00 50.72 199 ARG A N 1
ATOM 1465 C CA . ARG A 1 199 ? -25.629 16.006 4.216 1.00 50.72 199 ARG A CA 1
ATOM 1466 C C . ARG A 1 199 ? -25.467 17.289 5.027 1.00 50.72 199 ARG A C 1
ATOM 1468 O O . ARG A 1 199 ? -26.429 17.837 5.546 1.00 50.72 199 ARG A O 1
ATOM 1475 N N . GLY A 1 200 ? -24.228 17.764 5.133 1.00 54.28 200 GLY A N 1
ATOM 1476 C CA . GLY A 1 200 ? -23.922 19.103 5.639 1.00 54.28 200 GLY A CA 1
ATOM 1477 C C . GLY A 1 200 ? -23.687 20.093 4.499 1.00 54.28 200 GLY A C 1
ATOM 1478 O O . GLY A 1 200 ? -23.186 19.718 3.441 1.00 54.28 200 GLY A O 1
ATOM 1479 N N . PHE A 1 201 ? -23.966 21.374 4.742 1.00 49.38 201 PHE A N 1
ATOM 1480 C CA . PHE A 1 201 ? -23.888 22.493 3.782 1.00 49.38 201 PHE A CA 1
ATOM 1481 C C . PHE A 1 201 ? -22.516 22.677 3.092 1.00 49.38 201 PHE A C 1
ATOM 1483 O O . PHE A 1 201 ? -22.420 23.442 2.138 1.00 49.38 201 PHE A O 1
ATOM 1490 N N . LEU A 1 202 ? -21.455 21.990 3.544 1.00 54.06 202 LEU A N 1
ATOM 1491 C CA . LEU A 1 202 ? -20.116 22.079 2.946 1.00 54.06 202 LEU A CA 1
ATOM 1492 C C . LEU A 1 202 ? -19.234 20.816 3.083 1.00 54.06 202 LEU A C 1
ATOM 1494 O O . LEU A 1 202 ? -18.041 20.876 2.794 1.00 54.06 202 LEU A O 1
ATOM 1498 N N . LYS A 1 203 ? -19.761 19.673 3.547 1.00 51.53 203 LYS A N 1
ATOM 1499 C CA . LYS A 1 203 ? -18.963 18.444 3.738 1.00 51.53 203 LYS A CA 1
ATOM 1500 C C . LYS A 1 203 ? -19.768 17.208 3.338 1.00 51.53 203 LYS A C 1
ATOM 1502 O O . LYS A 1 203 ? -20.649 16.800 4.086 1.00 51.53 203 LYS A O 1
ATOM 1507 N N . LEU A 1 204 ? -19.429 16.604 2.194 1.00 54.97 204 LEU A N 1
ATOM 1508 C CA . LEU A 1 204 ? -19.771 15.206 1.915 1.00 54.97 204 LEU A CA 1
ATOM 1509 C C . LEU A 1 204 ? -18.812 14.335 2.729 1.00 54.97 204 LEU A C 1
ATOM 1511 O O . LEU A 1 204 ? -17.638 14.202 2.388 1.00 54.97 204 LEU A O 1
ATOM 1515 N N . GLY A 1 205 ? -19.304 13.786 3.831 1.00 62.28 205 GLY A N 1
ATOM 1516 C CA . GLY A 1 205 ? -18.600 12.791 4.632 1.00 62.28 205 GLY A CA 1
ATOM 1517 C C . GLY A 1 205 ? -19.531 11.626 4.935 1.00 62.28 205 GLY A C 1
ATOM 1518 O O . GLY A 1 205 ? -20.747 11.800 4.986 1.00 62.28 205 GLY A O 1
ATOM 1519 N N . LYS A 1 206 ? -18.961 10.440 5.123 1.00 74.56 206 LYS A N 1
ATOM 1520 C CA . LYS A 1 206 ? -19.690 9.284 5.646 1.00 74.56 206 LYS A CA 1
ATOM 1521 C C . LYS A 1 206 ? -19.630 9.340 7.168 1.00 74.56 206 LYS A C 1
ATOM 1523 O O . LYS A 1 206 ? -18.551 9.548 7.721 1.00 74.56 206 LYS A O 1
ATOM 1528 N N . ASP A 1 207 ? -20.773 9.199 7.816 1.00 78.88 207 ASP A N 1
ATOM 1529 C CA . ASP A 1 207 ? -20.880 8.982 9.255 1.00 78.88 207 ASP A CA 1
ATOM 1530 C C . ASP A 1 207 ? -21.315 7.535 9.508 1.00 78.88 207 ASP A C 1
ATOM 1532 O O . ASP A 1 207 ? -21.837 6.873 8.609 1.00 78.88 207 ASP A O 1
ATOM 1536 N N . TYR A 1 208 ? -21.096 7.030 10.715 1.00 83.94 208 TYR A N 1
ATOM 1537 C CA . TYR A 1 208 ? -21.464 5.662 11.074 1.00 83.94 208 TYR A CA 1
ATOM 1538 C C . TYR A 1 208 ? -22.309 5.666 12.342 1.00 83.94 208 TYR A C 1
ATOM 1540 O O . TYR A 1 208 ? -21.986 6.348 13.314 1.00 83.94 208 TYR A O 1
ATOM 1548 N N . ALA A 1 209 ? -23.393 4.898 12.328 1.00 84.25 209 ALA A N 1
ATOM 1549 C CA . ALA A 1 209 ? -24.230 4.637 13.488 1.00 84.25 209 ALA A CA 1
ATOM 1550 C C . ALA A 1 209 ? -24.003 3.197 13.965 1.00 84.25 209 ALA A C 1
ATOM 1552 O O . ALA A 1 209 ? -23.963 2.264 13.160 1.00 84.25 209 ALA A O 1
ATOM 1553 N N . PHE A 1 210 ? -23.858 3.025 15.274 1.00 86.56 210 PHE A N 1
ATOM 1554 C CA . PHE A 1 210 ? -23.705 1.731 15.926 1.00 86.56 210 PHE A CA 1
ATOM 1555 C C . PHE A 1 210 ? -24.994 1.384 16.654 1.00 86.56 210 PHE A C 1
ATOM 1557 O O . PHE A 1 210 ? -25.464 2.173 17.470 1.00 86.56 210 PHE A O 1
ATOM 1564 N N . HIS A 1 211 ? -25.548 0.209 16.372 1.00 84.69 211 HIS A N 1
ATOM 1565 C CA . HIS A 1 211 ? -26.790 -0.279 16.963 1.00 84.69 211 HIS A CA 1
ATOM 1566 C C . HIS A 1 211 ? -26.515 -1.499 17.839 1.00 84.69 211 HIS A C 1
ATOM 1568 O O . HIS A 1 211 ? -25.975 -2.487 17.344 1.00 84.69 211 HIS A O 1
ATOM 1574 N N . LEU A 1 212 ? -26.895 -1.452 19.115 1.00 85.38 212 LEU A N 1
ATOM 1575 C CA . LEU A 1 212 ? -26.830 -2.606 20.009 1.00 85.38 212 LEU A CA 1
ATOM 1576 C C . LEU A 1 212 ? -28.026 -3.520 19.736 1.00 85.38 212 LEU A C 1
ATOM 1578 O O . LEU A 1 212 ? -29.164 -3.062 19.786 1.00 85.38 212 LEU A O 1
ATOM 1582 N N . VAL A 1 213 ? -27.786 -4.801 19.462 1.00 83.69 213 VAL A N 1
ATOM 1583 C CA . VAL A 1 213 ? -28.859 -5.769 19.159 1.00 83.69 213 VAL A CA 1
ATOM 1584 C C . VAL A 1 213 ? -29.134 -6.703 20.335 1.00 83.69 213 VAL A C 1
ATOM 1586 O O . VAL A 1 213 ? -30.286 -7.031 20.603 1.00 83.69 213 VAL A O 1
ATOM 1589 N N . LYS A 1 214 ? -28.091 -7.120 21.062 1.00 82.12 214 LYS A N 1
ATOM 1590 C CA . LYS A 1 214 ? -28.216 -8.094 22.154 1.00 82.12 214 LYS A CA 1
ATOM 1591 C C . LYS A 1 214 ? -28.330 -7.431 23.530 1.00 82.12 214 LYS A C 1
ATOM 1593 O O . LYS A 1 214 ? -27.493 -6.579 23.856 1.00 82.12 214 LYS A O 1
ATOM 1598 N N . PRO A 1 215 ? -29.301 -7.843 24.368 1.00 76.94 215 PRO A N 1
ATOM 1599 C CA . PRO A 1 215 ? -29.471 -7.297 25.707 1.00 76.94 215 PRO A CA 1
ATOM 1600 C C . PRO A 1 215 ? -28.332 -7.731 26.629 1.00 76.94 215 PRO A C 1
ATOM 1602 O O . PRO A 1 215 ? -27.682 -8.754 26.416 1.00 76.94 215 PRO A O 1
ATOM 1605 N N . ARG A 1 216 ? -28.131 -6.978 27.716 1.00 72.56 216 ARG A N 1
ATOM 1606 C CA . ARG A 1 216 ? -27.066 -7.236 28.702 1.00 72.56 216 ARG A CA 1
ATOM 1607 C C . ARG A 1 216 ? -27.094 -8.643 29.306 1.00 72.56 216 ARG A C 1
ATOM 1609 O O . ARG A 1 216 ? -26.049 -9.146 29.701 1.00 72.56 216 ARG A O 1
ATOM 1616 N N . GLY A 1 217 ? -28.258 -9.291 29.354 1.00 72.44 217 GLY A N 1
ATOM 1617 C CA . GLY A 1 217 ? -28.383 -10.676 29.823 1.00 72.44 217 GLY A CA 1
ATOM 1618 C C . GLY A 1 217 ? -27.599 -11.689 28.977 1.00 72.44 217 GLY A C 1
ATOM 1619 O O . GLY A 1 217 ? -27.142 -12.695 29.507 1.00 72.44 217 GLY A O 1
ATOM 1620 N N . GLU A 1 218 ? -27.375 -11.396 27.694 1.00 75.94 218 GLU A N 1
ATOM 1621 C CA . GLU A 1 218 ? -26.598 -12.239 26.775 1.00 75.94 218 GLU A CA 1
ATOM 1622 C C . GLU A 1 218 ? -25.099 -11.894 26.770 1.00 75.94 218 GLU A C 1
ATOM 1624 O O . GLU A 1 218 ? -24.313 -12.537 26.084 1.00 75.94 218 GLU A O 1
ATOM 1629 N N . TRP A 1 219 ? -24.661 -10.901 27.553 1.00 80.38 219 TRP A N 1
ATOM 1630 C CA . TRP A 1 219 ? -23.245 -10.524 27.645 1.00 80.38 219 TRP A CA 1
ATOM 1631 C C . TRP A 1 219 ? -22.433 -11.474 28.536 1.00 80.38 219 TRP A C 1
ATOM 1633 O O . TRP A 1 219 ? -21.230 -11.291 28.685 1.00 80.38 219 TRP A O 1
ATOM 1643 N N . ALA A 1 220 ? -23.063 -12.487 29.135 1.00 73.12 220 ALA A N 1
ATOM 1644 C CA . ALA A 1 220 ? -22.389 -13.458 29.996 1.00 73.12 220 ALA A CA 1
ATOM 1645 C C . ALA A 1 220 ? -21.308 -14.272 29.260 1.00 73.12 220 ALA A C 1
ATOM 1647 O O . ALA A 1 220 ? -20.352 -14.725 29.885 1.00 73.12 220 ALA A O 1
ATOM 1648 N N . GLU A 1 221 ? -21.441 -14.431 27.941 1.00 81.88 221 GLU A N 1
ATOM 1649 C CA . GLU A 1 221 ? -20.456 -15.109 27.089 1.00 81.88 221 GLU A CA 1
ATOM 1650 C C . GLU A 1 221 ? -19.273 -14.204 26.699 1.00 81.88 221 GLU A C 1
ATOM 1652 O O . GLU A 1 221 ? -18.270 -14.690 26.174 1.00 81.88 221 GLU A O 1
ATOM 1657 N N . LEU A 1 222 ? -19.370 -12.892 26.950 1.00 85.00 222 LEU A N 1
ATOM 1658 C CA . LEU A 1 222 ? -18.341 -11.927 26.579 1.00 85.00 222 LEU A CA 1
ATOM 1659 C C . LEU A 1 222 ? -17.188 -11.911 27.577 1.00 85.00 222 LEU A C 1
ATOM 1661 O O . LEU A 1 222 ? -17.343 -12.027 28.797 1.00 85.00 222 LEU A O 1
ATOM 1665 N N . ARG A 1 223 ? -15.991 -11.671 27.052 1.00 88.50 223 ARG A N 1
ATOM 1666 C CA . ARG A 1 223 ? -14.798 -11.447 27.864 1.00 88.50 223 ARG A CA 1
ATOM 1667 C C . ARG A 1 223 ? -14.898 -10.096 28.564 1.00 88.50 223 ARG A C 1
ATOM 1669 O O . ARG A 1 223 ? -15.550 -9.164 28.099 1.00 88.50 223 ARG A O 1
ATOM 1676 N N . ARG A 1 224 ? -14.161 -9.944 29.667 1.00 87.75 224 ARG A N 1
ATOM 1677 C CA . ARG A 1 224 ? -14.163 -8.701 30.460 1.00 87.75 224 ARG A CA 1
ATOM 1678 C C . ARG A 1 224 ? -13.857 -7.453 29.622 1.00 87.75 224 ARG A C 1
ATOM 1680 O O . ARG A 1 224 ? -14.510 -6.434 29.815 1.00 87.75 224 ARG A O 1
ATOM 1687 N N . HIS A 1 225 ? -12.887 -7.525 28.708 1.00 89.06 225 HIS A N 1
ATOM 1688 C CA . HIS A 1 225 ? -12.528 -6.387 27.856 1.00 89.06 225 HIS A CA 1
ATOM 1689 C C . HIS A 1 225 ? -13.610 -6.068 26.809 1.00 89.06 225 HIS A C 1
ATOM 1691 O O . HIS A 1 225 ? -13.865 -4.896 26.549 1.00 89.06 225 HIS A O 1
ATOM 1697 N N . GLU A 1 226 ? -14.292 -7.081 26.266 1.00 90.69 226 GLU A N 1
ATOM 1698 C CA . GLU A 1 226 ? -15.411 -6.921 25.323 1.00 90.69 226 GLU A CA 1
ATOM 1699 C C . GLU A 1 226 ? -16.626 -6.275 26.014 1.00 90.69 226 GLU A C 1
ATOM 1701 O O . GLU A 1 226 ? -17.225 -5.340 25.485 1.00 90.69 226 GLU A O 1
ATOM 1706 N N . ALA A 1 227 ? -16.950 -6.704 27.239 1.00 88.06 227 ALA A N 1
ATOM 1707 C CA . ALA A 1 227 ? -18.031 -6.117 28.032 1.00 88.06 227 ALA A CA 1
ATOM 1708 C C . ALA A 1 227 ? -17.749 -4.649 28.408 1.00 88.06 227 ALA A C 1
ATOM 1710 O O . ALA A 1 227 ? -18.635 -3.800 28.310 1.00 88.06 227 ALA A O 1
ATOM 1711 N N . LEU A 1 228 ? -16.506 -4.328 28.792 1.00 87.44 228 LEU A N 1
ATOM 1712 C CA . LEU A 1 228 ? -16.080 -2.947 29.055 1.00 87.44 228 LEU A CA 1
ATOM 1713 C C . LEU A 1 228 ? -16.099 -2.084 27.788 1.00 87.44 228 LEU A C 1
ATOM 1715 O O . LEU A 1 228 ? -16.417 -0.897 27.865 1.00 87.44 228 LEU A O 1
ATOM 1719 N N . PHE A 1 229 ? -15.784 -2.671 26.631 1.00 89.88 229 PHE A N 1
ATOM 1720 C CA . PHE A 1 229 ? -15.885 -2.000 25.341 1.00 89.88 229 PHE A CA 1
ATOM 1721 C C . PHE A 1 229 ? -17.338 -1.633 25.017 1.00 89.88 229 PHE A C 1
ATOM 1723 O O . PHE A 1 229 ? -17.610 -0.473 24.711 1.00 89.88 229 PHE A O 1
ATOM 1730 N N . LEU A 1 230 ? -18.276 -2.581 25.150 1.00 87.62 230 LEU A N 1
ATOM 1731 C CA . LEU A 1 230 ? -19.707 -2.327 24.947 1.00 87.62 230 LEU A CA 1
ATOM 1732 C C . LEU A 1 230 ? -20.250 -1.270 25.908 1.00 87.62 230 LEU A C 1
ATOM 1734 O O . LEU A 1 230 ? -20.967 -0.366 25.482 1.00 87.62 230 LEU A O 1
ATOM 1738 N N . ASP A 1 231 ? -19.879 -1.342 27.187 1.00 86.19 231 ASP A N 1
ATOM 1739 C CA . ASP A 1 231 ? -20.285 -0.332 28.163 1.00 86.19 231 ASP A CA 1
ATOM 1740 C C . ASP A 1 231 ? -19.715 1.052 27.818 1.00 86.19 231 ASP A C 1
ATOM 1742 O O . ASP A 1 231 ? -20.423 2.052 27.875 1.00 86.19 231 ASP A O 1
ATOM 1746 N N . GLY A 1 232 ? -18.455 1.124 27.382 1.00 85.06 232 GLY A N 1
ATOM 1747 C CA . GLY A 1 232 ? -17.845 2.364 26.905 1.00 85.06 232 GLY A CA 1
ATOM 1748 C C . GLY A 1 232 ? -18.516 2.936 25.652 1.00 85.06 232 GLY A C 1
ATOM 1749 O O . GLY A 1 232 ? -18.581 4.158 25.511 1.00 85.06 232 GLY A O 1
ATOM 1750 N N . LEU A 1 233 ? -19.020 2.075 24.763 1.00 85.19 233 LEU A N 1
ATOM 1751 C CA . LEU A 1 233 ? -19.666 2.464 23.509 1.00 85.19 233 LEU A CA 1
ATOM 1752 C C . LEU A 1 233 ? -21.107 2.963 23.726 1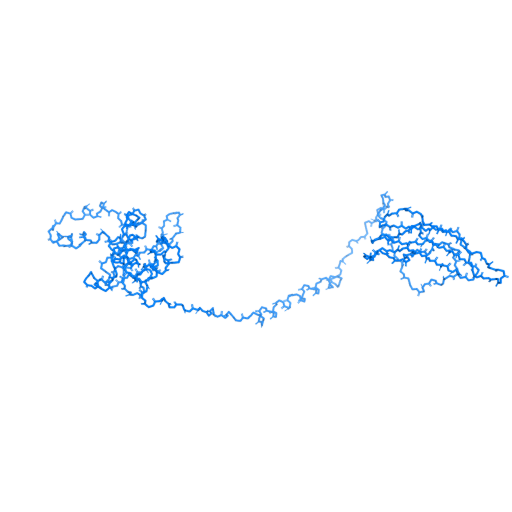.00 85.19 233 LEU A C 1
ATOM 1754 O O . LEU A 1 233 ? -21.497 3.963 23.134 1.00 85.19 233 LEU A O 1
ATOM 1758 N N . PHE A 1 234 ? -21.875 2.323 24.612 1.00 81.00 234 PHE A N 1
ATOM 1759 C CA . PHE A 1 234 ? -23.308 2.598 24.826 1.00 81.00 234 PHE A CA 1
ATOM 1760 C C . PHE A 1 234 ? -23.621 3.266 26.175 1.00 81.00 234 PHE A C 1
ATOM 1762 O O . PHE A 1 234 ? -24.739 3.201 26.681 1.00 81.00 234 PHE A O 1
ATOM 1769 N N . GLN A 1 235 ? -22.651 3.958 26.777 1.00 66.00 235 GLN A N 1
ATOM 1770 C CA . GLN A 1 235 ? -22.749 4.555 28.121 1.00 66.00 235 GLN A CA 1
ATOM 1771 C C . GLN A 1 235 ? -23.838 5.647 28.295 1.00 66.00 235 GLN A C 1
ATOM 1773 O O . GLN A 1 235 ? -23.940 6.242 29.367 1.00 66.00 235 GLN A O 1
ATOM 1778 N N . GLY A 1 236 ? -24.660 5.910 27.270 1.00 52.62 236 GLY A N 1
ATOM 1779 C CA . GLY A 1 236 ? -25.854 6.763 27.313 1.00 52.62 236 GLY A CA 1
ATOM 1780 C C . GLY A 1 236 ? -27.199 6.020 27.407 1.00 52.62 236 GLY A C 1
ATOM 1781 O O . GLY A 1 236 ? -28.179 6.640 27.812 1.00 52.62 236 GLY A O 1
ATOM 1782 N N . ALA A 1 237 ? -27.268 4.712 27.123 1.00 46.25 237 ALA A N 1
ATOM 1783 C CA . ALA A 1 237 ? -28.532 3.953 27.100 1.00 46.25 237 ALA A CA 1
ATOM 1784 C C . ALA A 1 237 ? -29.128 3.674 28.483 1.00 46.25 237 ALA A C 1
ATOM 1786 O O . ALA A 1 237 ? -30.317 3.426 28.628 1.00 46.25 237 ALA A O 1
ATOM 1787 N N . VAL A 1 238 ? -28.306 3.712 29.533 1.00 42.03 238 VAL A N 1
ATOM 1788 C CA . VAL A 1 238 ? -28.792 3.474 30.904 1.00 42.03 238 VAL A CA 1
ATOM 1789 C C . VAL A 1 238 ? -29.702 4.617 31.367 1.00 42.03 238 VAL A C 1
ATOM 1791 O O . VAL A 1 238 ? -30.537 4.436 32.247 1.00 42.03 238 VAL A O 1
ATOM 1794 N N . GLY A 1 239 ? -29.585 5.787 30.731 1.00 37.31 239 GLY A N 1
ATOM 1795 C CA . GLY A 1 239 ? -30.538 6.870 30.903 1.00 37.31 239 GLY A CA 1
ATOM 1796 C C . GLY A 1 239 ? -31.877 6.587 30.229 1.00 37.31 239 GLY A C 1
ATOM 1797 O O . GLY A 1 239 ? -32.888 6.969 30.791 1.00 37.31 239 GLY A O 1
ATOM 1798 N N . SER A 1 240 ? -31.936 5.907 29.079 1.00 41.25 240 SER A N 1
ATOM 1799 C CA . SER A 1 240 ? -33.191 5.768 28.327 1.00 41.25 240 SER A CA 1
ATOM 1800 C C . SER A 1 240 ? -34.146 4.735 28.919 1.00 41.25 240 SER A C 1
ATOM 1802 O O . SER A 1 240 ? -35.342 4.967 28.862 1.00 41.25 240 SER A O 1
ATOM 1804 N N . GLU A 1 241 ? -33.675 3.664 29.565 1.00 41.94 241 GLU A N 1
ATOM 1805 C CA . GLU A 1 241 ? -34.568 2.732 30.283 1.00 41.94 241 GLU A CA 1
ATOM 1806 C C . GLU A 1 241 ? -35.132 3.349 31.576 1.00 41.94 241 GLU A C 1
ATOM 1808 O O . GLU A 1 241 ? -36.294 3.139 31.920 1.00 41.94 241 GLU A O 1
ATOM 1813 N N . VAL A 1 242 ? -34.339 4.162 32.284 1.00 41.38 242 VAL A N 1
ATOM 1814 C CA . VAL A 1 242 ? -34.802 4.891 33.478 1.00 41.38 242 VAL A CA 1
ATOM 1815 C C . VAL A 1 242 ? -35.700 6.066 33.083 1.00 41.38 242 VAL A C 1
ATOM 1817 O O . VAL A 1 242 ? -36.725 6.285 33.717 1.00 41.38 242 VAL A O 1
ATOM 1820 N N . LEU A 1 243 ? -35.371 6.783 32.006 1.00 39.72 243 LEU A N 1
ATOM 1821 C CA . LEU A 1 243 ? -36.194 7.865 31.463 1.00 39.72 243 LEU A CA 1
ATOM 1822 C C . LEU A 1 243 ? -37.462 7.340 30.779 1.00 39.72 243 LEU A C 1
ATOM 1824 O O . LEU A 1 243 ? -38.479 8.009 30.870 1.00 39.72 243 LEU A O 1
ATOM 1828 N N . ALA A 1 244 ? -37.456 6.147 30.174 1.00 45.97 244 ALA A N 1
ATOM 1829 C CA . ALA A 1 244 ? -38.659 5.502 29.638 1.00 45.97 244 ALA A CA 1
ATOM 1830 C C . ALA A 1 244 ? -39.624 5.089 30.756 1.00 45.97 244 ALA A C 1
ATOM 1832 O O . ALA A 1 244 ? -40.828 5.269 30.612 1.00 45.97 244 ALA A O 1
ATOM 1833 N N . ASN A 1 245 ? -39.100 4.623 31.896 1.00 44.25 245 ASN A N 1
ATOM 1834 C CA . ASN A 1 245 ? -39.913 4.342 33.082 1.00 44.25 245 ASN A CA 1
ATOM 1835 C C . ASN A 1 245 ? -40.385 5.617 33.810 1.00 44.25 245 ASN A C 1
ATOM 1837 O O . ASN A 1 245 ? -41.375 5.569 34.531 1.00 44.25 245 ASN A O 1
ATOM 1841 N N . LEU A 1 246 ? -39.709 6.757 33.621 1.00 42.91 246 LEU A N 1
ATOM 1842 C CA . LEU A 1 246 ? -40.131 8.069 34.140 1.00 42.91 246 LEU A CA 1
ATOM 1843 C C . LEU A 1 246 ? -41.031 8.843 33.156 1.00 42.91 246 LEU A C 1
ATOM 1845 O O . LEU A 1 246 ? -41.706 9.784 33.560 1.00 42.91 246 LEU A O 1
ATOM 1849 N N . ALA A 1 247 ? -41.075 8.448 31.880 1.00 46.62 247 ALA A N 1
ATOM 1850 C CA . ALA A 1 247 ? -41.897 9.070 30.841 1.00 46.62 247 ALA A CA 1
ATOM 1851 C C . ALA A 1 247 ? -43.384 8.703 30.908 1.00 46.62 247 ALA A C 1
ATOM 1853 O O . ALA A 1 247 ? -44.192 9.326 30.219 1.00 46.62 247 ALA A O 1
ATOM 1854 N N . GLU A 1 248 ? -43.763 7.749 31.762 1.00 53.22 248 GLU A N 1
ATOM 1855 C CA . GLU A 1 248 ? -45.173 7.536 32.103 1.00 53.22 248 GLU A CA 1
ATOM 1856 C C . GLU A 1 248 ? -45.757 8.688 32.945 1.00 53.22 248 GLU A C 1
ATOM 1858 O O . GLU A 1 248 ? -46.973 8.872 32.965 1.00 53.22 248 GLU A O 1
ATOM 1863 N N . GLU A 1 249 ? -44.921 9.542 33.552 1.00 45.94 249 GLU A N 1
ATOM 1864 C CA . GLU A 1 249 ? -45.349 10.753 34.263 1.00 45.94 249 GLU A CA 1
ATOM 1865 C C . GLU A 1 249 ? -45.035 12.029 33.459 1.00 45.94 249 GLU A C 1
ATOM 1867 O O . GLU A 1 249 ? -44.122 12.793 33.746 1.00 45.94 249 GLU A O 1
ATOM 1872 N N . GLY A 1 250 ? -45.851 12.256 32.428 1.00 45.66 250 GLY A N 1
ATOM 1873 C CA . GLY A 1 250 ? -46.420 13.566 32.086 1.00 45.66 250 GLY A CA 1
ATOM 1874 C C . GLY A 1 250 ? -45.499 14.782 31.876 1.00 45.66 250 GLY A C 1
ATOM 1875 O O . GLY A 1 250 ? -45.074 15.455 32.809 1.00 45.66 250 GLY A O 1
ATOM 1876 N N . SER A 1 251 ? -45.396 15.182 30.605 1.00 46.25 251 SER A N 1
ATOM 1877 C CA . SER A 1 251 ? -45.359 16.578 30.120 1.00 46.25 251 SER A CA 1
ATOM 1878 C C . SER A 1 251 ? -44.162 17.488 30.426 1.00 46.25 251 SER A C 1
ATOM 1880 O O . SER A 1 251 ? -44.239 18.669 30.101 1.00 46.25 251 SER A O 1
ATOM 1882 N N . LEU A 1 252 ? -43.060 16.997 30.996 1.00 45.09 252 LEU A N 1
ATOM 1883 C CA . LEU A 1 252 ? -41.809 17.778 31.118 1.00 45.09 252 LEU A CA 1
ATOM 1884 C C . LEU A 1 252 ? -40.686 17.293 30.186 1.00 45.09 252 LEU A C 1
ATOM 1886 O O . LEU A 1 252 ? -39.602 17.872 30.161 1.00 45.09 252 LEU A O 1
ATOM 1890 N N . LEU A 1 253 ? -40.941 16.229 29.421 1.00 46.72 253 LEU A N 1
ATOM 1891 C CA . LEU A 1 253 ? -39.948 15.586 28.561 1.00 46.72 253 LEU A CA 1
ATOM 1892 C C . LEU A 1 253 ? -39.788 16.254 27.196 1.00 46.72 253 LEU A C 1
ATOM 1894 O O . LEU A 1 253 ? -38.672 16.251 26.689 1.00 46.72 253 LEU A O 1
ATOM 1898 N N . ASP A 1 254 ? -40.834 16.864 26.636 1.00 42.91 254 ASP A N 1
ATOM 1899 C CA . ASP A 1 254 ? -40.747 17.484 25.305 1.00 42.91 254 ASP A CA 1
ATOM 1900 C C . ASP A 1 254 ? -39.769 18.676 25.296 1.00 42.91 254 ASP A C 1
ATOM 1902 O O . ASP A 1 254 ? -38.906 18.752 24.423 1.00 42.91 254 ASP A O 1
ATOM 1906 N N . ASP A 1 255 ? -39.777 19.512 26.342 1.00 40.59 255 ASP A N 1
ATOM 1907 C CA . ASP A 1 255 ? -38.868 20.666 26.457 1.00 40.59 255 ASP A CA 1
ATOM 1908 C C . ASP A 1 255 ? -37.410 20.263 26.766 1.00 40.59 255 ASP A C 1
ATOM 1910 O O . ASP A 1 255 ? -36.459 20.945 26.375 1.00 40.59 255 ASP A O 1
ATOM 1914 N N . ILE A 1 256 ? -37.197 19.138 27.461 1.00 45.31 256 ILE A N 1
ATOM 1915 C CA . ILE A 1 256 ? -35.846 18.645 27.780 1.00 45.31 256 ILE A CA 1
ATOM 1916 C C . ILE A 1 256 ? -35.255 17.895 26.580 1.00 45.31 256 ILE A C 1
ATOM 1918 O O . ILE A 1 256 ? -34.072 18.076 26.280 1.00 45.31 256 ILE A O 1
ATOM 1922 N N . LEU A 1 257 ? -36.067 17.118 25.855 1.00 40.84 257 LEU A N 1
ATOM 1923 C CA . LEU A 1 257 ? -35.664 16.400 24.643 1.00 40.84 257 LEU A CA 1
ATOM 1924 C C . LEU A 1 257 ? -35.346 17.350 23.479 1.00 40.84 257 LEU A C 1
ATOM 1926 O O . LEU A 1 257 ? -34.463 17.037 22.683 1.00 40.84 257 LEU A O 1
ATOM 1930 N N . GLU A 1 258 ? -35.966 18.531 23.417 1.00 38.03 258 GLU A N 1
ATOM 1931 C CA . GLU A 1 258 ? -35.624 19.563 22.427 1.00 38.03 258 GLU A CA 1
ATOM 1932 C C . GLU A 1 258 ? -34.308 20.303 22.771 1.00 38.03 258 GLU A C 1
ATOM 1934 O O . GLU A 1 258 ? -33.606 20.791 21.884 1.00 38.03 258 GLU A O 1
ATOM 1939 N N . SER A 1 259 ? -33.900 20.314 24.050 1.00 34.53 259 SER A N 1
ATOM 1940 C CA . SER A 1 259 ? -32.648 20.943 24.516 1.00 34.53 259 SER A CA 1
ATOM 1941 C C . SER A 1 259 ? -31.404 20.043 24.412 1.00 34.53 259 SER A C 1
ATOM 1943 O O . SER A 1 259 ? -30.274 20.540 24.354 1.00 34.53 259 SER A O 1
ATOM 1945 N N . VAL A 1 260 ? -31.588 18.720 24.343 1.00 38.59 260 VAL A N 1
ATOM 1946 C CA . VAL A 1 260 ? -30.512 17.734 24.147 1.00 38.59 260 VAL A CA 1
ATOM 1947 C C . VAL A 1 260 ? -30.442 17.384 22.661 1.00 38.59 260 VAL A C 1
ATOM 1949 O O . VAL A 1 260 ? -30.726 16.270 22.231 1.00 38.59 260 VAL A O 1
ATOM 1952 N N . GLY A 1 261 ? -30.081 18.380 21.853 1.00 34.12 261 GLY A N 1
ATOM 1953 C CA . GLY A 1 261 ? -29.882 18.227 20.416 1.00 34.12 261 GLY A CA 1
ATOM 1954 C C . GLY A 1 261 ? -28.764 17.231 20.095 1.00 34.12 261 GLY A C 1
ATOM 1955 O O . GLY A 1 261 ? -27.588 17.591 20.063 1.00 34.12 261 GLY A O 1
ATOM 1956 N N . GLY A 1 262 ? -29.142 15.985 19.824 1.00 38.03 262 GLY A N 1
ATOM 1957 C CA . GLY A 1 262 ? -28.340 15.006 19.101 1.00 38.03 262 GLY A CA 1
ATOM 1958 C C . GLY A 1 262 ? -29.185 14.447 17.964 1.00 38.03 262 GLY A C 1
ATOM 1959 O O . GLY A 1 262 ? -30.212 13.818 18.210 1.00 38.03 262 GLY A O 1
ATOM 1960 N N . GLU A 1 263 ? -28.798 14.714 16.715 1.00 49.12 263 GLU A N 1
ATOM 1961 C CA . GLU A 1 263 ? -29.471 14.171 15.531 1.00 49.12 263 GLU A CA 1
ATOM 1962 C C . GLU A 1 263 ? -29.591 12.640 15.659 1.00 49.12 263 GLU A C 1
ATOM 1964 O O . GLU A 1 263 ? -28.602 11.931 15.822 1.00 49.12 263 GLU A O 1
ATOM 1969 N N . SER A 1 264 ? -30.820 12.117 15.641 1.00 52.78 264 SER A N 1
ATOM 1970 C CA . SER A 1 264 ? -31.102 10.765 16.132 1.00 52.78 264 SER A CA 1
ATOM 1971 C C . SER A 1 264 ? -30.448 9.655 15.294 1.00 52.78 264 SER A C 1
ATOM 1973 O O . SER A 1 264 ? -30.752 9.454 14.107 1.00 52.78 264 SER A O 1
ATOM 1975 N N . ALA A 1 265 ? -29.588 8.866 15.946 1.00 57.62 265 ALA A N 1
ATOM 1976 C CA . ALA A 1 265 ? -29.025 7.622 15.422 1.00 57.62 265 ALA A CA 1
ATOM 1977 C C . ALA A 1 265 ? -30.108 6.575 15.085 1.00 57.62 265 ALA A C 1
ATOM 1979 O O . ALA A 1 265 ? -29.880 5.714 14.235 1.00 57.62 265 ALA A O 1
ATOM 1980 N N . ALA A 1 266 ? -31.313 6.686 15.657 1.00 57.25 266 ALA A N 1
ATOM 1981 C CA . ALA A 1 266 ? -32.380 5.693 15.529 1.00 57.25 266 ALA A CA 1
ATOM 1982 C C . ALA A 1 266 ? -32.953 5.557 14.104 1.00 57.25 266 ALA A C 1
ATOM 1984 O O . ALA A 1 266 ? -33.462 4.500 13.748 1.00 57.25 266 ALA A O 1
ATOM 1985 N N . ALA A 1 267 ? -32.833 6.575 13.243 1.00 58.66 267 ALA A N 1
ATOM 1986 C CA . ALA A 1 267 ? -33.447 6.542 11.903 1.00 58.66 267 ALA A CA 1
ATOM 1987 C C . ALA A 1 267 ? -32.859 5.500 10.903 1.00 58.66 267 ALA A C 1
ATOM 1989 O O . ALA A 1 267 ? -33.410 5.331 9.822 1.00 58.66 267 ALA A O 1
ATOM 1990 N N . THR A 1 268 ? -31.770 4.791 11.237 1.00 60.81 268 THR A N 1
ATOM 1991 C CA . THR A 1 268 ? -31.209 3.655 10.450 1.00 60.81 268 THR A CA 1
ATOM 1992 C C . THR A 1 268 ? -31.201 2.355 11.245 1.00 60.81 268 THR A C 1
ATOM 1994 O O . THR A 1 268 ? -30.618 1.367 10.800 1.00 60.81 268 THR A O 1
ATOM 1997 N N . ALA A 1 269 ? -31.821 2.346 12.425 1.00 60.91 269 ALA A N 1
ATOM 1998 C CA . ALA A 1 269 ? -31.802 1.187 13.290 1.00 60.91 269 ALA A CA 1
ATOM 1999 C C . ALA A 1 269 ? -32.537 0.005 12.632 1.00 60.91 269 ALA A C 1
ATOM 2001 O O . ALA A 1 269 ? -33.660 0.177 12.145 1.00 60.91 269 ALA A O 1
ATOM 2002 N N . PRO A 1 270 ? -31.941 -1.200 12.614 1.00 64.88 270 PRO A N 1
ATOM 2003 C CA . PRO A 1 270 ? -32.674 -2.404 12.252 1.00 64.88 270 PRO A CA 1
ATOM 2004 C C . PRO A 1 270 ? -33.808 -2.666 13.266 1.00 64.88 270 PRO A C 1
ATOM 2006 O O . PRO A 1 270 ? -33.690 -2.283 14.435 1.00 64.88 270 PRO A O 1
ATOM 2009 N N . PRO A 1 271 ? -34.907 -3.329 12.855 1.00 56.44 271 PRO A N 1
ATOM 2010 C CA . PRO A 1 271 ? -35.990 -3.687 13.768 1.00 56.44 271 PRO A CA 1
ATOM 2011 C C . PRO A 1 271 ? -35.449 -4.595 14.885 1.00 56.44 271 PRO A C 1
ATOM 2013 O O . PRO A 1 271 ? -34.981 -5.697 14.607 1.00 56.44 271 PRO A O 1
ATOM 2016 N N . GLY A 1 272 ? -35.493 -4.114 16.133 1.00 60.34 272 GLY A N 1
ATOM 2017 C CA . GLY A 1 272 ? -34.960 -4.814 17.312 1.00 60.34 272 GLY A CA 1
ATOM 2018 C C . GLY A 1 272 ? -33.666 -4.241 17.908 1.00 60.34 272 GLY A C 1
ATOM 2019 O O . GLY A 1 272 ? -33.122 -4.846 18.825 1.00 60.34 272 GLY A O 1
ATOM 2020 N N . ALA A 1 273 ? -33.161 -3.099 17.427 1.00 62.34 273 ALA A N 1
ATOM 2021 C CA . ALA A 1 273 ? -32.049 -2.411 18.087 1.00 62.34 273 ALA A CA 1
ATOM 2022 C C . ALA A 1 273 ? -32.470 -1.851 19.460 1.00 62.34 273 ALA A C 1
ATOM 2024 O O . ALA A 1 273 ? -33.468 -1.140 19.562 1.00 62.34 273 ALA A O 1
ATOM 2025 N N . LEU A 1 274 ? -31.686 -2.154 20.494 1.00 67.31 274 LEU A N 1
ATOM 2026 C CA . LEU A 1 274 ? -31.902 -1.721 21.876 1.00 67.31 274 LEU A CA 1
ATOM 2027 C C . LEU A 1 274 ? -31.379 -0.305 22.126 1.00 67.31 274 LEU A C 1
ATOM 2029 O O . LEU A 1 274 ? -32.000 0.463 22.851 1.00 67.31 274 LEU A O 1
ATOM 2033 N N . ASP A 1 275 ? -30.243 0.037 21.519 1.00 75.12 275 ASP A N 1
ATOM 2034 C CA . ASP A 1 275 ? -29.647 1.368 21.617 1.00 75.12 275 ASP A CA 1
ATOM 2035 C C . ASP A 1 275 ? -28.913 1.741 20.326 1.00 75.12 275 ASP A C 1
ATOM 2037 O O . ASP A 1 275 ? -28.522 0.870 19.541 1.00 75.12 275 ASP A O 1
ATOM 2041 N N . SER A 1 276 ? -28.729 3.037 20.088 1.00 77.19 276 SER A N 1
ATOM 2042 C CA . SER A 1 276 ? -28.059 3.557 18.902 1.00 77.19 276 SER A CA 1
ATOM 2043 C C . SER A 1 276 ? -27.196 4.774 19.213 1.00 77.19 276 SER A C 1
ATOM 2045 O O . SER A 1 276 ? -27.679 5.742 19.795 1.00 77.19 276 SER A O 1
ATOM 2047 N N . VAL A 1 277 ? -25.940 4.760 18.764 1.00 83.12 277 VAL A N 1
ATOM 2048 C CA . VAL A 1 277 ? -24.977 5.847 18.998 1.00 83.12 277 VAL A CA 1
ATOM 2049 C C . VAL A 1 277 ? -24.257 6.214 17.700 1.00 83.12 277 VAL A C 1
ATOM 2051 O O . VAL A 1 277 ? -23.895 5.339 16.914 1.00 83.12 277 VAL A O 1
ATOM 2054 N N . LEU A 1 278 ? -24.037 7.511 17.466 1.00 81.38 278 LEU A N 1
ATOM 2055 C CA . LEU A 1 278 ? -23.264 8.011 16.324 1.00 81.38 278 LEU A CA 1
ATOM 2056 C C . LEU A 1 278 ? -21.756 7.998 16.603 1.00 81.38 278 LEU A C 1
ATOM 2058 O O . LEU A 1 278 ? -21.303 8.302 17.709 1.00 81.38 278 LEU A O 1
ATOM 2062 N N . LEU A 1 279 ? -20.955 7.739 15.568 1.00 80.56 279 LEU A N 1
ATOM 2063 C CA . LEU A 1 279 ? -19.495 7.815 15.638 1.00 80.56 279 LEU A CA 1
ATOM 2064 C C . LEU A 1 279 ? -19.004 9.219 16.020 1.00 80.56 279 LEU A C 1
ATOM 2066 O O . LEU A 1 279 ? -18.043 9.340 16.783 1.00 80.56 279 LEU A O 1
ATOM 2070 N N . SER A 1 280 ? -19.666 10.275 15.538 1.00 76.31 280 SER A N 1
ATOM 2071 C CA . SER A 1 280 ? -19.356 11.663 15.903 1.00 76.31 280 SER A CA 1
ATOM 2072 C C . SER A 1 280 ? -19.397 11.909 17.412 1.00 76.31 280 SER A C 1
ATOM 2074 O O . SER A 1 280 ? -18.545 12.619 17.949 1.00 76.31 280 SER A O 1
ATOM 2076 N N . ASP A 1 281 ? -20.346 11.283 18.102 1.00 75.25 281 ASP A N 1
ATOM 2077 C CA . ASP A 1 281 ? -20.614 11.525 19.521 1.00 75.25 281 ASP A CA 1
ATOM 2078 C C . ASP A 1 281 ? -19.649 10.733 20.416 1.00 75.25 281 ASP A C 1
ATOM 2080 O O . ASP A 1 281 ? -19.359 11.112 21.558 1.00 75.25 281 ASP A O 1
ATOM 2084 N N . LEU A 1 282 ? -19.084 9.656 19.865 1.00 78.38 282 LEU A N 1
ATOM 2085 C CA . LEU A 1 282 ? -18.128 8.778 20.527 1.00 78.38 282 LEU A CA 1
ATOM 2086 C C . LEU A 1 282 ? -16.713 9.354 20.584 1.00 78.38 282 LEU A C 1
ATOM 2088 O O . LEU A 1 282 ? -16.006 9.081 21.555 1.00 78.38 282 LEU A O 1
ATOM 2092 N N . GLN A 1 283 ? -16.302 10.179 19.612 1.00 69.81 283 GLN A N 1
ATOM 2093 C CA . GLN A 1 283 ? -14.912 10.654 19.487 1.00 69.81 283 GLN A CA 1
ATOM 2094 C C . GLN A 1 283 ? -14.345 11.311 20.754 1.00 69.81 283 GLN A C 1
ATOM 2096 O O . GLN A 1 283 ? -13.155 11.203 21.006 1.00 69.81 283 GLN A O 1
ATOM 2101 N N . ASN A 1 284 ? -15.163 11.955 21.588 1.00 74.38 284 ASN A N 1
ATOM 2102 C CA . ASN A 1 284 ? -14.677 12.586 22.826 1.00 74.38 284 ASN A CA 1
ATOM 2103 C C . ASN A 1 284 ? -15.015 11.795 24.099 1.00 74.38 284 ASN A C 1
ATOM 2105 O O . ASN A 1 284 ? -14.400 12.005 25.149 1.00 74.38 284 ASN A O 1
ATOM 2109 N N . ARG A 1 285 ? -16.010 10.904 24.035 1.00 76.75 285 ARG A N 1
ATOM 2110 C CA . ARG A 1 285 ? -16.518 10.154 25.195 1.00 76.75 285 ARG A CA 1
ATOM 2111 C C . ARG A 1 285 ? -15.826 8.805 25.335 1.00 76.75 285 ARG A C 1
ATOM 2113 O O . ARG A 1 285 ? -15.360 8.473 26.424 1.00 76.75 285 ARG A O 1
ATOM 2120 N N . PHE A 1 286 ? -15.683 8.086 24.226 1.00 82.81 286 PHE A N 1
ATOM 2121 C CA . PHE A 1 286 ? -15.105 6.748 24.192 1.00 82.81 286 PHE A CA 1
ATOM 2122 C C . PHE A 1 286 ? -13.619 6.745 24.578 1.00 82.81 286 PHE A C 1
ATOM 2124 O O . PHE A 1 286 ? -13.175 5.892 25.343 1.00 82.81 286 PHE A O 1
ATOM 2131 N N . TYR A 1 287 ? -12.859 7.766 24.163 1.00 81.94 287 TYR A N 1
ATOM 2132 C CA . TYR A 1 287 ? -11.427 7.876 24.475 1.00 81.94 287 TYR A CA 1
ATOM 2133 C C . TYR A 1 287 ? -11.122 7.887 25.979 1.00 81.94 287 TYR A C 1
ATOM 2135 O O . TYR A 1 287 ? -10.095 7.365 26.408 1.00 81.94 287 TYR A O 1
ATOM 2143 N N . LYS A 1 288 ? -12.037 8.410 26.806 1.00 84.12 288 LYS A N 1
ATOM 2144 C CA . LYS A 1 288 ? -11.888 8.419 28.271 1.00 84.12 288 LYS A CA 1
ATOM 2145 C C . LYS A 1 288 ? -11.990 7.023 28.892 1.00 84.12 288 LYS A C 1
ATOM 2147 O O . LYS A 1 288 ? -11.611 6.843 30.044 1.00 84.12 288 LYS A O 1
ATOM 2152 N N . LYS A 1 289 ? -12.515 6.048 28.148 1.00 84.25 289 LYS A N 1
ATOM 2153 C CA . LYS A 1 289 ? -12.733 4.665 28.585 1.00 84.25 289 LYS A CA 1
ATOM 2154 C C . LYS A 1 289 ? -11.697 3.694 28.023 1.00 84.25 289 LYS A C 1
ATOM 2156 O O . LYS A 1 289 ? -11.731 2.525 28.378 1.00 84.25 289 LYS A O 1
ATOM 2161 N N . LEU A 1 290 ? -10.737 4.171 27.227 1.00 86.19 290 LEU A N 1
ATOM 2162 C CA . LEU A 1 290 ? -9.659 3.329 26.707 1.00 86.19 290 LEU A CA 1
ATOM 2163 C C . LEU A 1 290 ? -8.751 2.741 27.795 1.00 86.19 290 LEU A C 1
ATOM 2165 O O . LEU A 1 290 ? -8.470 1.551 27.688 1.00 86.19 290 LEU A O 1
ATOM 2169 N N . PRO A 1 291 ? -8.307 3.486 28.833 1.00 89.62 291 PRO A N 1
ATOM 2170 C CA . PRO A 1 291 ? -7.396 2.926 29.834 1.00 89.62 291 PRO A CA 1
ATOM 2171 C C . PRO A 1 291 ? -7.904 1.628 30.491 1.00 89.62 291 PRO A C 1
ATOM 2173 O O . PRO A 1 291 ? -7.215 0.619 30.373 1.00 89.62 291 PRO A O 1
ATOM 2176 N N . PRO A 1 292 ? -9.132 1.560 31.053 1.00 88.81 292 PRO A N 1
ATOM 2177 C CA . PRO A 1 292 ? -9.612 0.318 31.665 1.00 88.81 292 PRO A CA 1
ATOM 2178 C C . PRO A 1 292 ? -9.839 -0.822 30.659 1.00 88.81 292 PRO A C 1
ATOM 2180 O O . PRO A 1 292 ? -9.809 -1.987 31.051 1.00 88.81 292 PRO A O 1
ATOM 2183 N N . ILE A 1 293 ? -10.078 -0.519 29.376 1.00 89.06 293 ILE A N 1
ATOM 2184 C CA . ILE A 1 293 ? -10.193 -1.541 28.323 1.00 89.06 293 ILE A CA 1
ATOM 2185 C C . ILE A 1 293 ? -8.814 -2.135 28.022 1.00 89.06 293 ILE A C 1
ATOM 2187 O O . ILE A 1 293 ? -8.682 -3.355 27.973 1.00 89.06 293 ILE A O 1
ATOM 2191 N N . LYS A 1 294 ? -7.791 -1.285 27.865 1.00 91.38 294 LYS A N 1
ATOM 2192 C CA . LYS A 1 294 ? -6.398 -1.700 27.651 1.00 91.38 294 LYS A CA 1
ATOM 2193 C C . LYS A 1 294 ? -5.905 -2.589 28.790 1.00 91.38 294 LYS A C 1
ATOM 2195 O O . LYS A 1 294 ? -5.409 -3.683 28.532 1.00 91.38 294 LYS A O 1
ATOM 2200 N N . ASP A 1 295 ? -6.131 -2.162 30.030 1.00 91.62 295 ASP A N 1
ATOM 2201 C CA . ASP A 1 295 ? -5.757 -2.928 31.221 1.00 91.62 295 ASP A CA 1
ATOM 2202 C C . ASP A 1 295 ? -6.456 -4.296 31.236 1.00 91.62 295 ASP A C 1
ATOM 2204 O O . ASP A 1 295 ? -5.826 -5.319 31.478 1.00 91.62 295 ASP A O 1
ATOM 2208 N N . ALA A 1 296 ? -7.744 -4.353 30.877 1.00 90.38 296 ALA A N 1
ATOM 2209 C CA . ALA A 1 296 ? -8.489 -5.609 30.828 1.00 90.38 296 ALA A CA 1
ATOM 2210 C C . ALA A 1 296 ? -8.024 -6.577 29.722 1.00 90.38 296 ALA A C 1
ATOM 2212 O O . ALA A 1 296 ? -8.186 -7.790 29.891 1.00 90.38 296 ALA A O 1
ATOM 2213 N N . ILE A 1 297 ? -7.490 -6.071 28.601 1.00 89.75 297 ILE A N 1
ATOM 2214 C CA . ILE A 1 297 ? -6.873 -6.892 27.543 1.00 89.75 297 ILE A CA 1
ATOM 2215 C C . ILE A 1 297 ? -5.567 -7.493 28.068 1.00 89.75 297 ILE A C 1
ATOM 2217 O O . ILE A 1 297 ? -5.383 -8.708 27.998 1.00 89.75 297 ILE A O 1
ATOM 2221 N N . LEU A 1 298 ? -4.705 -6.668 28.666 1.00 91.12 298 LEU A N 1
ATOM 2222 C CA . LEU A 1 298 ? -3.443 -7.119 29.255 1.00 91.12 298 LEU A CA 1
ATOM 2223 C C . LEU A 1 298 ? -3.680 -8.132 30.382 1.00 91.12 298 LEU A C 1
ATOM 2225 O O . LEU A 1 298 ? -3.095 -9.211 30.371 1.00 91.12 298 LEU A O 1
ATOM 2229 N N . ASP A 1 299 ? -4.616 -7.861 31.292 1.00 91.00 299 ASP A N 1
ATOM 2230 C CA . ASP A 1 299 ? -5.011 -8.785 32.360 1.00 91.00 299 ASP A CA 1
ATOM 2231 C C . ASP A 1 299 ? -5.558 -10.114 31.821 1.00 91.00 299 ASP A C 1
ATOM 2233 O O . ASP A 1 299 ? -5.475 -11.151 32.486 1.00 91.00 299 ASP A O 1
ATOM 2237 N N . ALA A 1 300 ? -6.215 -10.103 30.658 1.00 89.00 300 ALA A N 1
ATOM 2238 C CA . ALA A 1 300 ? -6.702 -11.322 30.021 1.00 89.00 300 ALA A CA 1
ATOM 2239 C C . ALA A 1 300 ? -5.548 -12.148 29.439 1.00 89.00 300 ALA A C 1
ATOM 2241 O O . ALA A 1 300 ? -5.550 -13.365 29.610 1.00 89.00 300 ALA A O 1
ATOM 2242 N N . LEU A 1 301 ? -4.556 -11.496 28.826 1.00 89.25 301 LEU A N 1
ATOM 2243 C CA . LEU A 1 301 ? -3.345 -12.143 28.319 1.00 89.25 301 LEU A CA 1
ATOM 2244 C C . LEU A 1 301 ? -2.493 -12.719 29.457 1.00 89.25 301 LEU A C 1
ATOM 2246 O O . LEU A 1 301 ? -2.176 -13.903 29.431 1.00 89.25 301 LEU A O 1
ATOM 2250 N N . VAL A 1 302 ? -2.233 -11.940 30.511 1.00 89.31 302 VAL A N 1
ATOM 2251 C CA . VAL A 1 302 ? -1.460 -12.384 31.688 1.00 89.31 302 VAL A CA 1
ATOM 2252 C C . VAL A 1 302 ? -2.112 -13.585 32.376 1.00 89.31 302 VAL A C 1
ATOM 2254 O O . VAL A 1 302 ? -1.428 -14.483 32.853 1.00 89.31 302 VAL A O 1
ATOM 2257 N N . ARG A 1 303 ? -3.448 -13.650 32.418 1.00 86.94 303 ARG A N 1
ATOM 2258 C CA . ARG A 1 303 ? -4.155 -14.814 32.980 1.00 86.94 303 ARG A CA 1
ATOM 2259 C C . ARG A 1 303 ? -4.025 -16.083 32.135 1.00 86.94 303 ARG A C 1
ATOM 2261 O O . ARG A 1 303 ? -4.286 -17.161 32.663 1.00 86.94 303 ARG A O 1
ATOM 2268 N N . LYS A 1 304 ? -3.674 -15.967 30.853 1.00 84.38 304 LYS A N 1
ATOM 2269 C CA . LYS A 1 304 ? -3.549 -17.094 29.921 1.00 84.38 304 LYS A CA 1
ATOM 2270 C C . LYS A 1 304 ? -2.128 -17.660 29.828 1.00 84.38 304 LYS A C 1
ATOM 2272 O O . LYS A 1 304 ? -2.004 -18.798 29.379 1.00 84.38 304 LYS A O 1
ATOM 2277 N N . G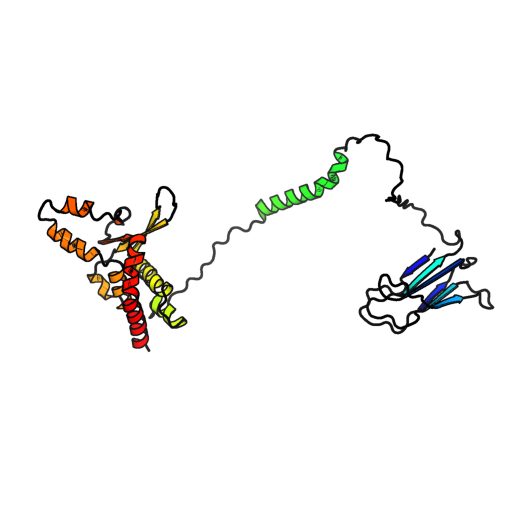LY A 1 305 ? -1.101 -16.933 30.277 1.00 66.56 305 GLY A N 1
ATOM 2278 C CA . GLY A 1 305 ? 0.287 -17.414 30.317 1.00 66.56 305 GLY A CA 1
ATOM 2279 C C . GLY A 1 305 ? 1.308 -16.301 30.200 1.00 66.56 305 GLY A C 1
ATOM 2280 O O . GLY A 1 305 ? 1.454 -15.784 29.074 1.00 66.56 305 GLY A O 1
#

pLDDT: mean 74.56, std 17.17, range [34.12, 95.06]

Foldseek 3Di:
DDKDFQFAQQFQAKAFKDKDKDFAFPPKDWPDKFKDKEADPDPHGWDKDWDDQPPVRGTTIMMTIGPGIYHRRMTIMMDTDIDPDRDDDPPDDDPPPPPDPDPDDDDDPPDDPDPPDVVVCVVVCVVVVVVVVVVVCCVVPVPDDPDDPPDDDDDPDPPDQQQLVVCVVVVFSDPVSLVSLVVVCVVVPQKDKDWDFDPDPPDGDIKIKIFGQDDPVVCPPPAPLSVLSVCQQQVPLVCVVVVVVVVVDDDPVVVVVVVPDDDDQCPPYDPRGSDMDIPVVSPVRSVVSVVVSRVSSVVVNVVVD

Radius of gyration: 46.24 Å; chains: 1; bounding box: 111×54×95 Å

Secondary structure (DSSP, 8-state):
-EEEESS-S--SS-BS--EEEEEPPTT---SEEEEEEESTT--EEPEEEEE---TTTPPPEEEEE-SSPBPTT-EEEEEEE--TTSSPPPSS----------TT-------------HHHHHHHHHHHHHHHHHHHHHHHHTS---PPP-PPPPPPPTT--HHHHHHHHHSS--HHHHHHHHHHHHHTTSEEEEEEEEEETTEEEEEEEEEE-S-GGGGGGS-HHHHHHHHHHSTTHHHHHHHHHHTTS-SSHHHHHHHS----GGGG--TT-SEEEEHHHHHHHGGGGHHHHHHHHHHHHHHH-